Protein AF-A0A1H6XYF3-F1 (afdb_monomer)

Structure (mmCIF, N/CA/C/O backbone):
data_AF-A0A1H6XYF3-F1
#
_entry.id   AF-A0A1H6XYF3-F1
#
loop_
_atom_site.group_PDB
_atom_site.id
_atom_site.type_symbol
_atom_site.label_atom_id
_atom_site.label_alt_id
_atom_site.label_comp_id
_atom_site.label_asym_id
_atom_site.label_entity_id
_atom_site.label_seq_id
_atom_site.pdbx_PDB_ins_code
_atom_site.Cartn_x
_atom_site.Cartn_y
_atom_site.Cartn_z
_atom_site.occupancy
_atom_site.B_iso_or_equiv
_atom_site.auth_seq_id
_atom_site.auth_comp_id
_atom_site.auth_asym_id
_atom_site.auth_atom_id
_atom_site.pdbx_PDB_model_num
ATOM 1 N N . MET A 1 1 ? 39.796 4.622 -38.481 1.00 33.41 1 MET A N 1
ATOM 2 C CA . MET A 1 1 ? 38.850 4.152 -37.446 1.00 33.41 1 MET A CA 1
ATOM 3 C C . MET A 1 1 ? 38.259 2.819 -37.891 1.00 33.41 1 MET A C 1
ATOM 5 O O . MET A 1 1 ? 37.249 2.831 -38.569 1.00 33.41 1 MET A O 1
ATOM 9 N N . LEU A 1 2 ? 38.913 1.693 -37.595 1.00 30.64 2 LEU A N 1
ATOM 10 C CA . LEU A 1 2 ? 38.391 0.335 -37.824 1.00 30.64 2 LEU A CA 1
ATOM 11 C C . LEU A 1 2 ? 39.092 -0.598 -36.821 1.00 30.64 2 LEU A C 1
ATOM 13 O O . LEU A 1 2 ? 40.173 -1.092 -37.106 1.00 30.64 2 LEU A O 1
ATOM 17 N N . PHE A 1 3 ? 38.535 -0.751 -35.620 1.00 30.48 3 PHE A N 1
ATOM 18 C CA . PHE A 1 3 ? 39.021 -1.699 -34.598 1.00 30.48 3 PHE A CA 1
ATOM 19 C C . PHE A 1 3 ? 37.856 -2.300 -33.776 1.00 30.48 3 PHE A C 1
ATOM 21 O O . PHE A 1 3 ? 38.041 -2.688 -32.629 1.00 30.48 3 PHE A O 1
ATOM 28 N N . GLY A 1 4 ? 36.641 -2.352 -34.343 1.00 34.97 4 GLY A N 1
ATOM 29 C CA . GLY A 1 4 ? 35.418 -2.733 -33.617 1.00 34.97 4 GLY A CA 1
ATOM 30 C C . GLY A 1 4 ? 34.905 -4.165 -33.821 1.00 34.97 4 GLY A C 1
ATOM 31 O O . GLY A 1 4 ? 34.164 -4.648 -32.972 1.00 34.97 4 GLY A O 1
ATOM 32 N N . ASP A 1 5 ? 35.297 -4.873 -34.888 1.00 36.06 5 ASP A N 1
ATOM 33 C CA . ASP A 1 5 ? 34.423 -5.947 -35.403 1.00 36.06 5 ASP A CA 1
ATOM 34 C C . ASP A 1 5 ? 34.888 -7.407 -35.184 1.00 36.06 5 ASP A C 1
ATOM 36 O O . ASP A 1 5 ? 34.101 -8.315 -35.436 1.00 36.06 5 ASP A O 1
ATOM 40 N N . CYS A 1 6 ? 36.099 -7.707 -34.683 1.00 35.41 6 CYS A N 1
ATOM 41 C CA . CYS A 1 6 ? 36.553 -9.118 -34.564 1.00 35.41 6 CYS A CA 1
ATOM 42 C C . CYS A 1 6 ? 36.269 -9.788 -33.173 1.00 35.41 6 CYS A C 1
ATOM 44 O O . CYS A 1 6 ? 36.711 -10.915 -32.973 1.00 35.41 6 CYS A O 1
ATOM 46 N N . ILE A 1 7 ? 35.529 -9.196 -32.208 1.00 41.97 7 ILE A N 1
ATOM 47 C CA . ILE A 1 7 ? 35.302 -9.817 -30.860 1.00 41.97 7 ILE A CA 1
ATOM 48 C C . ILE A 1 7 ? 33.981 -10.620 -30.733 1.00 41.97 7 ILE A C 1
ATOM 50 O O . ILE A 1 7 ? 33.786 -11.364 -29.773 1.00 41.97 7 ILE A O 1
ATOM 54 N N . LEU A 1 8 ? 33.071 -10.570 -31.710 1.00 39.41 8 LEU A N 1
ATOM 55 C CA . LEU A 1 8 ? 31.708 -11.099 -31.521 1.00 39.41 8 LEU A CA 1
ATOM 56 C C . LEU A 1 8 ? 31.541 -12.626 -31.717 1.00 39.41 8 LEU A C 1
ATOM 58 O O . LEU A 1 8 ? 30.459 -13.154 -31.476 1.00 39.41 8 LEU A O 1
ATOM 62 N N . TYR A 1 9 ? 32.565 -13.379 -32.140 1.00 36.91 9 TYR A N 1
ATOM 63 C CA . TYR A 1 9 ? 32.330 -14.749 -32.637 1.00 36.91 9 TYR A CA 1
ATOM 64 C C . TYR A 1 9 ? 32.509 -15.890 -31.616 1.00 36.91 9 TYR A C 1
ATOM 66 O O . TYR A 1 9 ? 31.988 -16.985 -31.827 1.00 36.91 9 TYR A O 1
ATOM 74 N N . VAL A 1 10 ? 33.194 -15.674 -30.487 1.00 37.41 10 VAL A N 1
ATOM 75 C CA . VAL A 1 10 ? 33.506 -16.776 -29.546 1.00 37.41 10 VAL A CA 1
ATOM 76 C C . VAL A 1 10 ? 32.368 -17.045 -28.544 1.00 37.41 10 VAL A C 1
ATOM 78 O O . VAL A 1 10 ? 32.206 -18.173 -28.083 1.00 37.41 10 VAL A O 1
ATOM 81 N N . ALA A 1 11 ? 31.499 -16.067 -28.271 1.00 36.31 11 ALA A N 1
ATOM 82 C CA . ALA A 1 11 ? 30.415 -16.220 -27.291 1.00 36.31 11 ALA A CA 1
ATOM 83 C C . ALA A 1 11 ? 29.192 -17.016 -27.804 1.00 36.31 11 ALA A C 1
ATOM 85 O O . ALA A 1 11 ? 28.391 -17.503 -27.009 1.00 36.31 11 ALA A O 1
ATOM 86 N N . ILE A 1 12 ? 29.042 -17.190 -29.121 1.00 40.22 12 ILE A N 1
ATOM 87 C CA . ILE A 1 12 ? 27.788 -17.672 -29.735 1.00 40.22 12 ILE A CA 1
ATOM 88 C C . ILE A 1 12 ? 27.671 -19.207 -29.720 1.00 40.22 12 ILE A C 1
ATOM 90 O O . ILE A 1 12 ? 26.571 -19.758 -29.763 1.00 40.22 12 ILE A O 1
ATOM 94 N N . ARG A 1 13 ? 28.785 -19.942 -29.588 1.00 33.50 13 ARG A N 1
ATOM 95 C CA . ARG A 1 13 ? 28.753 -21.416 -29.654 1.00 33.50 13 ARG A CA 1
ATOM 96 C C . ARG A 1 13 ? 28.235 -22.099 -28.381 1.00 33.50 13 ARG A C 1
ATOM 98 O O . ARG A 1 13 ? 27.896 -23.275 -28.448 1.00 33.50 13 ARG A O 1
ATOM 105 N N . ARG A 1 14 ? 28.140 -21.391 -27.245 1.00 36.59 14 ARG A N 1
ATOM 106 C CA . ARG A 1 14 ? 27.601 -21.944 -25.983 1.00 36.59 14 ARG A CA 1
ATOM 107 C C . ARG A 1 14 ? 26.094 -21.737 -25.786 1.00 36.59 14 ARG A C 1
ATOM 109 O O . ARG A 1 14 ? 25.527 -22.423 -24.947 1.00 36.59 14 ARG A O 1
ATOM 116 N N . SER A 1 15 ? 25.441 -20.847 -26.538 1.00 39.09 15 SER A N 1
ATOM 117 C CA . SER A 1 15 ? 24.050 -20.427 -26.276 1.00 39.09 15 SER A CA 1
ATOM 118 C C . SER A 1 15 ? 23.005 -20.940 -27.277 1.00 39.09 15 SER A C 1
ATOM 120 O O . SER A 1 15 ? 21.826 -20.640 -27.128 1.00 39.09 15 SER A O 1
ATOM 122 N N . GLY A 1 16 ? 23.390 -21.718 -28.296 1.00 36.06 16 GLY A N 1
ATOM 123 C CA . GLY A 1 16 ? 22.428 -22.322 -29.234 1.00 36.06 16 GLY A CA 1
ATOM 124 C C . GLY A 1 16 ? 21.676 -21.328 -30.135 1.00 36.06 16 GLY A C 1
ATOM 125 O O . GLY A 1 16 ? 20.705 -21.704 -30.791 1.00 36.06 16 GLY A O 1
ATOM 126 N N . VAL A 1 17 ? 22.119 -20.070 -30.209 1.00 37.47 17 VAL A N 1
ATOM 127 C CA . VAL A 1 17 ? 21.468 -19.026 -31.010 1.00 37.47 17 VAL A CA 1
ATOM 128 C C . VAL A 1 17 ? 21.818 -19.200 -32.494 1.00 37.47 17 VAL A C 1
ATOM 130 O O . VAL A 1 17 ? 22.967 -19.031 -32.903 1.00 37.47 17 VAL A O 1
ATOM 133 N N . LYS A 1 18 ? 20.821 -19.518 -33.332 1.00 33.09 18 LYS A N 1
ATOM 134 C CA . LYS A 1 18 ? 20.950 -19.465 -34.799 1.00 33.09 18 LYS A CA 1
ATOM 135 C C . LYS A 1 18 ? 20.843 -18.016 -35.272 1.00 33.09 18 LYS A C 1
ATOM 137 O O . LYS A 1 18 ? 19.751 -17.454 -35.297 1.00 33.09 18 LYS A O 1
ATOM 142 N N . LEU A 1 19 ? 21.957 -17.434 -35.707 1.00 38.34 19 LEU A N 1
ATOM 143 C CA . LEU A 1 19 ? 21.941 -16.162 -36.428 1.00 38.34 19 LEU A CA 1
ATOM 144 C C . LEU A 1 19 ? 21.493 -16.369 -37.879 1.00 38.34 19 LEU A C 1
ATOM 146 O O . LEU A 1 19 ? 22.024 -17.212 -38.601 1.00 38.34 19 LEU A O 1
ATOM 150 N N . ARG A 1 20 ? 20.524 -15.560 -38.312 1.00 32.22 20 ARG A N 1
ATOM 151 C CA . ARG A 1 20 ? 20.154 -15.385 -39.718 1.00 32.22 20 ARG A CA 1
ATOM 152 C C . ARG A 1 20 ? 21.004 -14.233 -40.257 1.00 32.22 20 ARG A C 1
ATOM 154 O O . ARG A 1 20 ? 20.729 -13.079 -39.954 1.00 32.22 20 ARG A O 1
ATOM 161 N N . THR A 1 21 ? 22.067 -14.531 -40.997 1.00 39.06 21 THR A N 1
ATOM 162 C CA . THR A 1 21 ? 22.923 -13.501 -41.602 1.00 39.06 21 THR A CA 1
ATOM 163 C C . THR A 1 21 ? 22.371 -13.084 -42.966 1.00 39.06 21 THR A C 1
ATOM 165 O O . THR A 1 21 ? 22.102 -13.927 -43.818 1.00 39.06 21 THR A O 1
ATOM 168 N N . THR A 1 22 ? 22.216 -11.780 -43.202 1.00 33.22 22 THR A N 1
ATOM 169 C CA . THR A 1 22 ? 21.799 -11.190 -44.492 1.00 33.22 22 THR A CA 1
ATOM 170 C C . THR A 1 22 ? 22.996 -10.862 -45.395 1.00 33.22 22 THR A C 1
ATOM 172 O O . THR A 1 22 ? 23.022 -9.822 -46.047 1.00 33.22 22 THR A O 1
ATOM 175 N N . GLY A 1 23 ? 24.013 -11.727 -45.435 1.00 45.38 23 GLY A N 1
ATOM 176 C CA . GLY A 1 23 ? 25.220 -11.496 -46.232 1.00 45.38 23 GLY A CA 1
ATOM 177 C C . GLY A 1 23 ? 26.106 -12.733 -46.374 1.00 45.38 23 GLY A C 1
ATOM 178 O O . GLY A 1 23 ? 26.062 -13.640 -45.541 1.00 45.38 23 GLY A O 1
ATOM 179 N N . ASN A 1 24 ? 26.890 -12.768 -47.455 1.00 36.94 24 ASN A N 1
ATOM 180 C CA . ASN A 1 24 ? 27.779 -13.875 -47.806 1.00 36.94 24 ASN A CA 1
ATOM 181 C C . ASN A 1 24 ? 28.918 -14.010 -46.780 1.00 36.94 24 ASN A C 1
ATOM 183 O O . ASN A 1 24 ? 29.779 -13.141 -46.669 1.00 36.94 24 ASN A O 1
ATOM 187 N N . VAL A 1 25 ? 28.947 -15.137 -46.064 1.00 43.50 25 VAL A N 1
ATOM 188 C CA . VAL A 1 25 ? 29.919 -15.458 -44.996 1.00 43.50 25 VAL A CA 1
ATOM 189 C C . VAL A 1 25 ? 31.374 -15.430 -45.493 1.00 43.50 25 VAL A C 1
ATOM 191 O O . VAL A 1 25 ? 32.295 -15.202 -44.714 1.00 43.50 25 VAL A O 1
ATOM 194 N N . HIS A 1 26 ? 31.588 -15.590 -46.800 1.00 39.16 26 HIS A N 1
ATOM 195 C CA . HIS A 1 26 ? 32.912 -15.558 -47.419 1.00 39.16 26 HIS A CA 1
ATOM 196 C C . HIS A 1 26 ? 33.606 -14.184 -47.373 1.00 39.16 26 HIS A C 1
ATOM 198 O O . HIS A 1 26 ? 34.836 -14.147 -47.375 1.00 39.16 26 HIS A O 1
ATOM 204 N N . ASP A 1 27 ? 32.865 -13.074 -47.271 1.00 39.31 27 ASP A N 1
ATOM 205 C CA . ASP A 1 27 ? 33.456 -11.724 -47.254 1.00 39.31 27 ASP A CA 1
ATOM 206 C C . ASP A 1 27 ? 33.974 -11.297 -45.870 1.00 39.31 27 ASP A C 1
ATOM 208 O O . ASP A 1 27 ? 34.833 -10.420 -45.775 1.00 39.31 27 ASP A O 1
ATOM 212 N N . LEU A 1 28 ? 33.522 -11.946 -44.789 1.00 39.72 28 LEU A N 1
ATOM 213 C CA . LEU A 1 28 ? 34.039 -11.681 -43.439 1.00 39.72 28 LEU A CA 1
ATOM 214 C C . LEU A 1 28 ? 35.449 -12.253 -43.224 1.00 39.72 28 LEU A C 1
ATOM 216 O O . LEU A 1 28 ? 36.227 -11.706 -42.445 1.00 39.72 28 LEU A O 1
ATOM 220 N N . PHE A 1 29 ? 35.802 -13.334 -43.924 1.00 39.94 29 PHE A N 1
ATOM 221 C CA . PHE A 1 29 ? 37.072 -14.036 -43.714 1.00 39.94 29 PHE A CA 1
ATOM 222 C C . PHE A 1 29 ? 38.279 -13.365 -44.383 1.00 39.94 29 PHE A C 1
ATOM 224 O O . PHE A 1 29 ? 39.408 -13.610 -43.968 1.00 39.94 29 PHE A O 1
ATOM 231 N N . SER A 1 30 ? 38.078 -12.489 -45.372 1.00 37.91 30 SER A N 1
ATOM 232 C CA . SER A 1 30 ? 39.187 -11.844 -46.094 1.00 37.91 30 SER A CA 1
ATOM 233 C C . SER A 1 30 ? 39.798 -10.636 -45.363 1.00 37.91 30 SER A C 1
ATOM 235 O O . SER A 1 30 ? 40.813 -10.107 -45.814 1.00 37.91 30 SER A O 1
ATOM 237 N N . ARG A 1 31 ? 39.210 -10.196 -44.234 1.00 37.72 31 ARG A N 1
ATOM 238 C CA . ARG A 1 31 ? 39.597 -8.953 -43.533 1.00 37.72 31 ARG A CA 1
ATOM 239 C C . ARG A 1 31 ? 40.147 -9.097 -42.104 1.00 37.72 31 ARG A C 1
ATOM 241 O O . ARG A 1 31 ? 40.707 -8.119 -41.619 1.00 37.72 31 ARG A O 1
ATOM 248 N N . CYS A 1 32 ? 40.071 -10.253 -41.432 1.00 35.44 32 CYS A N 1
ATOM 249 C CA . CYS A 1 32 ? 40.771 -10.454 -40.144 1.00 35.44 32 CYS A CA 1
ATOM 250 C C . CYS A 1 32 ? 42.122 -11.175 -40.415 1.00 35.44 32 CYS A C 1
ATOM 252 O O . CYS A 1 32 ? 42.173 -12.397 -40.509 1.00 35.44 32 CYS A O 1
ATOM 254 N N . SER A 1 33 ? 43.242 -10.443 -40.499 1.00 36.75 33 SER A N 1
ATOM 255 C CA . SER A 1 33 ? 44.612 -11.002 -40.616 1.00 36.75 33 SER A CA 1
ATOM 256 C C . SER A 1 33 ? 45.199 -11.519 -39.287 1.00 36.75 33 SER A C 1
ATOM 258 O O . SER A 1 33 ? 46.398 -11.763 -39.185 1.00 36.75 33 SER A O 1
ATOM 260 N N . LEU A 1 34 ? 44.364 -11.681 -38.254 1.00 38.06 34 LEU A N 1
ATOM 261 C CA . LEU A 1 34 ? 44.785 -11.948 -36.873 1.00 38.06 34 LEU A CA 1
ATOM 262 C C . LEU A 1 34 ? 43.841 -12.912 -36.129 1.00 38.06 34 LEU A C 1
ATOM 264 O O . LEU A 1 34 ? 43.603 -12.772 -34.934 1.00 38.06 34 LEU A O 1
ATOM 268 N N . CYS A 1 35 ? 43.294 -13.914 -36.822 1.00 36.28 35 CYS A N 1
ATOM 269 C CA . CYS A 1 35 ? 42.666 -15.062 -36.160 1.00 36.28 35 CYS A CA 1
ATOM 270 C C . CYS A 1 35 ? 43.708 -16.169 -35.952 1.00 36.28 35 CYS A C 1
ATOM 272 O O . CYS A 1 35 ? 43.922 -17.008 -36.824 1.00 36.28 35 CYS A O 1
ATOM 274 N N . GLY A 1 36 ? 44.370 -16.159 -34.795 1.00 35.16 36 GLY A N 1
ATOM 275 C CA . GLY A 1 36 ? 45.124 -17.316 -34.317 1.00 35.16 36 GLY A CA 1
ATOM 276 C C . GLY A 1 36 ? 44.159 -18.416 -33.873 1.00 35.16 36 GLY A C 1
ATOM 277 O O . GLY A 1 36 ? 43.276 -18.173 -33.052 1.00 35.16 36 GLY A O 1
ATOM 278 N N . ILE A 1 37 ? 44.314 -19.621 -34.420 1.00 33.31 37 ILE A N 1
ATOM 279 C CA . ILE A 1 37 ? 43.634 -20.823 -33.928 1.00 33.31 37 ILE A CA 1
ATOM 280 C C . ILE A 1 37 ? 44.303 -21.194 -32.602 1.00 33.31 37 ILE A C 1
ATOM 282 O O . ILE A 1 37 ? 45.448 -21.635 -32.596 1.00 33.31 37 ILE A O 1
ATOM 286 N N . ILE A 1 38 ? 43.609 -20.998 -31.482 1.00 36.62 38 ILE A N 1
ATOM 287 C CA . ILE A 1 38 ? 44.037 -21.546 -30.192 1.00 36.62 38 ILE A CA 1
ATOM 288 C C . ILE A 1 38 ? 43.476 -22.968 -30.130 1.00 36.62 38 ILE A C 1
ATOM 290 O O . ILE A 1 38 ? 42.270 -23.142 -29.945 1.00 36.62 38 ILE A O 1
ATOM 294 N N . SER A 1 39 ? 44.323 -23.978 -30.355 1.00 31.91 39 SER A N 1
ATOM 295 C CA . SER A 1 39 ? 43.974 -25.360 -30.023 1.00 31.91 39 SER A CA 1
ATOM 296 C C . SER A 1 39 ? 44.134 -25.574 -28.522 1.00 31.91 39 SER A C 1
ATOM 298 O O . SER A 1 39 ? 45.071 -25.062 -27.908 1.00 31.91 39 SER A O 1
ATOM 300 N N . GLU A 1 40 ? 43.201 -26.322 -27.944 1.00 38.22 40 GLU A N 1
ATOM 301 C CA . GLU A 1 40 ? 43.270 -26.816 -26.572 1.00 38.22 40 GLU A CA 1
ATOM 302 C C . GLU A 1 40 ? 44.536 -27.660 -26.418 1.00 38.22 40 GLU A C 1
ATOM 304 O O . GLU A 1 40 ? 44.628 -28.714 -27.030 1.00 38.22 40 GLU A O 1
ATOM 309 N N . ASP A 1 41 ? 45.539 -27.117 -25.725 1.00 35.34 41 ASP A N 1
ATOM 310 C CA . ASP A 1 41 ? 46.533 -27.827 -24.908 1.00 35.34 41 ASP A CA 1
ATOM 311 C C . ASP A 1 41 ? 47.704 -26.878 -24.617 1.00 35.34 41 ASP A C 1
AT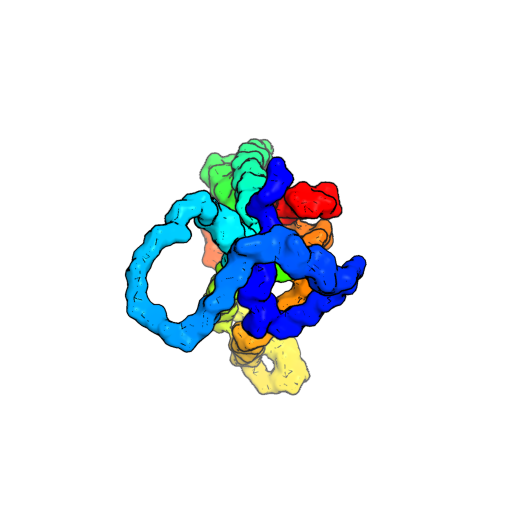OM 313 O O . ASP A 1 41 ? 48.648 -26.766 -25.395 1.00 35.34 41 ASP A O 1
ATOM 317 N N . SER A 1 42 ? 47.640 -26.140 -23.505 1.00 29.52 42 SER A N 1
ATOM 318 C CA . SER A 1 42 ? 48.802 -25.826 -22.651 1.00 29.52 42 SER A CA 1
ATOM 319 C C . SER A 1 42 ? 48.475 -24.758 -21.605 1.00 29.52 42 SER A C 1
ATOM 321 O O . SER A 1 42 ? 47.909 -23.698 -21.864 1.00 29.52 42 SER A O 1
ATOM 323 N N . VAL A 1 43 ? 48.871 -25.076 -20.379 1.00 37.44 43 VAL A N 1
ATOM 324 C CA . VAL A 1 43 ? 48.912 -24.192 -19.218 1.00 37.44 43 VAL A CA 1
ATOM 325 C C . VAL A 1 43 ? 50.191 -23.351 -19.314 1.00 37.44 43 VAL A C 1
ATOM 327 O O . VAL A 1 43 ? 51.260 -23.933 -19.449 1.00 37.44 43 VAL A O 1
ATOM 330 N N . TYR A 1 44 ? 50.082 -22.016 -19.248 1.00 29.34 44 TYR A N 1
ATOM 331 C CA . TYR A 1 44 ? 50.850 -21.095 -18.379 1.00 29.34 44 TYR A CA 1
ATOM 332 C C . TYR A 1 44 ? 50.985 -19.663 -18.938 1.00 29.34 44 TYR A C 1
ATOM 334 O O . TYR A 1 44 ? 51.484 -19.426 -20.028 1.00 29.34 44 TYR A O 1
ATOM 342 N N . HIS A 1 45 ? 50.596 -18.719 -18.074 1.00 30.00 45 HIS A N 1
ATOM 343 C CA . HIS A 1 45 ? 51.104 -17.356 -17.883 1.00 30.00 45 HIS A CA 1
ATOM 344 C C . HIS A 1 45 ? 51.298 -16.391 -19.075 1.00 30.00 45 HIS A C 1
ATOM 346 O O . HIS A 1 45 ? 52.305 -16.391 -19.772 1.00 30.00 45 HIS A O 1
ATOM 352 N N . SER A 1 46 ? 50.451 -15.355 -19.035 1.00 29.75 46 SER A N 1
ATOM 353 C CA . SER A 1 46 ? 50.820 -13.933 -18.891 1.00 29.75 46 SER A CA 1
ATOM 354 C C . SER A 1 46 ? 50.365 -12.990 -20.017 1.00 29.75 46 SER A C 1
ATOM 356 O O . SER A 1 46 ? 50.819 -13.027 -21.150 1.00 29.75 46 SER A O 1
ATOM 358 N N . LEU A 1 47 ? 49.484 -12.076 -19.596 1.00 32.56 47 LEU A N 1
ATOM 359 C CA . LEU A 1 47 ? 49.566 -10.641 -19.859 1.00 32.56 47 LEU A CA 1
ATOM 360 C C . LEU A 1 47 ? 49.389 -10.146 -21.308 1.00 32.56 47 LEU A C 1
ATOM 362 O O . LEU A 1 47 ? 50.343 -9.691 -21.916 1.00 32.56 47 LEU A O 1
ATOM 366 N N . VAL A 1 48 ? 48.133 -10.035 -21.760 1.00 31.86 48 VAL A N 1
ATOM 367 C CA . VAL A 1 48 ? 47.621 -8.799 -22.398 1.00 31.86 48 VAL A CA 1
ATOM 368 C C . VAL A 1 48 ? 46.129 -8.648 -22.053 1.00 31.86 48 VAL A C 1
ATOM 370 O O . VAL A 1 48 ? 45.249 -8.882 -22.872 1.00 31.86 48 VAL A O 1
ATOM 373 N N . MET A 1 49 ? 45.814 -8.269 -20.812 1.00 32.47 49 MET A N 1
ATOM 374 C CA . MET A 1 49 ? 44.533 -7.617 -20.498 1.00 32.47 49 MET A CA 1
ATOM 375 C C . MET A 1 49 ? 44.818 -6.140 -20.234 1.00 32.47 49 MET A C 1
ATOM 377 O O . MET A 1 49 ? 44.744 -5.659 -19.107 1.00 32.47 49 MET A O 1
ATOM 381 N N . SER A 1 50 ? 45.204 -5.414 -21.285 1.00 32.59 50 SER A N 1
ATOM 382 C CA . SER A 1 50 ? 45.167 -3.956 -21.245 1.00 32.59 50 SER A CA 1
ATOM 383 C C . SER A 1 50 ? 43.737 -3.508 -21.536 1.00 32.59 50 SER A C 1
ATOM 385 O O . SER A 1 50 ? 43.273 -3.578 -22.672 1.00 32.59 50 SER A O 1
ATOM 387 N N . THR A 1 51 ? 43.051 -3.050 -20.489 1.00 37.66 51 THR A N 1
ATOM 388 C CA . THR A 1 51 ? 42.130 -1.903 -20.565 1.00 37.66 51 THR A CA 1
ATOM 389 C C . THR A 1 51 ? 41.125 -1.912 -21.721 1.00 37.66 51 THR A C 1
ATOM 391 O O . THR A 1 51 ? 41.014 -0.938 -22.461 1.00 37.66 51 THR A O 1
ATOM 394 N N . VAL A 1 52 ? 40.327 -2.972 -21.842 1.00 38.31 52 VAL A N 1
ATOM 395 C CA . VAL A 1 52 ? 38.988 -2.841 -22.429 1.00 38.31 52 VAL A CA 1
ATOM 396 C C . VAL A 1 52 ? 38.026 -2.774 -21.257 1.00 38.31 52 VAL A C 1
ATOM 398 O O . VAL A 1 52 ? 37.724 -3.787 -20.637 1.00 38.31 52 VAL A O 1
ATOM 401 N N . SER A 1 53 ? 37.682 -1.533 -20.905 1.00 37.84 53 SER A N 1
ATOM 402 C CA . SER A 1 53 ? 36.536 -1.111 -20.098 1.00 37.84 53 SER A CA 1
ATOM 403 C C . SER A 1 53 ? 35.752 -2.266 -19.465 1.00 37.84 53 SER A C 1
ATOM 405 O O . SER A 1 53 ? 34.837 -2.829 -20.071 1.00 37.84 53 SER A O 1
ATOM 407 N N . THR A 1 54 ? 36.076 -2.591 -18.213 1.00 39.97 54 THR A N 1
ATOM 408 C CA . THR A 1 54 ? 35.214 -3.422 -17.364 1.00 39.97 54 THR A CA 1
ATOM 409 C C . THR A 1 54 ? 33.779 -2.884 -17.356 1.00 39.97 54 THR A C 1
ATOM 411 O O . THR A 1 54 ? 32.840 -3.665 -17.272 1.00 39.97 54 THR A O 1
ATOM 414 N N . SER A 1 55 ? 33.580 -1.581 -17.569 1.00 41.00 55 SER A N 1
ATOM 415 C CA . SER A 1 55 ? 32.267 -0.946 -17.682 1.00 41.00 55 SER A CA 1
ATOM 416 C C . SER A 1 55 ? 31.394 -1.506 -18.816 1.00 41.00 55 SER A C 1
ATOM 418 O O . SER A 1 55 ? 30.181 -1.535 -18.657 1.00 41.00 55 SER A O 1
ATOM 420 N N . TYR A 1 56 ? 31.976 -1.983 -19.925 1.00 36.97 56 TYR A N 1
ATOM 421 C CA . TYR A 1 56 ? 31.204 -2.489 -21.074 1.00 36.97 56 TYR A CA 1
ATOM 422 C C . TYR A 1 56 ? 30.814 -3.968 -20.938 1.00 36.97 56 TYR A C 1
ATOM 424 O O . TYR A 1 56 ? 29.800 -4.404 -21.469 1.00 36.97 56 TYR A O 1
ATOM 432 N N . VAL A 1 57 ? 31.611 -4.761 -20.216 1.00 39.44 57 VAL A N 1
ATOM 433 C CA . VAL A 1 57 ? 31.284 -6.174 -19.952 1.00 39.44 57 VAL A CA 1
ATOM 434 C C . VAL A 1 57 ? 30.262 -6.280 -18.820 1.00 39.44 57 VAL A C 1
ATOM 436 O O . VAL A 1 57 ? 29.356 -7.107 -18.889 1.00 39.44 57 VAL A O 1
ATOM 439 N N . TRP A 1 58 ? 30.338 -5.393 -17.821 1.00 36.28 58 TRP A N 1
ATOM 440 C CA . TRP A 1 58 ? 29.312 -5.308 -16.783 1.00 36.28 58 TRP A CA 1
ATOM 441 C C . TRP A 1 58 ? 27.976 -4.782 -17.316 1.00 36.28 58 TRP A C 1
ATOM 443 O O . TRP A 1 58 ? 26.955 -5.264 -16.847 1.00 36.28 58 TRP A O 1
ATOM 453 N N . SER A 1 59 ? 27.935 -3.895 -18.321 1.00 40.72 59 SER A N 1
ATOM 454 C CA . SER A 1 59 ? 26.665 -3.414 -18.904 1.00 40.72 59 SER A CA 1
ATOM 455 C C . SER A 1 59 ? 25.928 -4.449 -19.762 1.00 40.72 59 SER A C 1
ATOM 457 O O . SER A 1 59 ? 24.764 -4.255 -20.074 1.00 40.72 59 SER A O 1
ATOM 459 N N . VAL A 1 60 ? 26.594 -5.535 -20.170 1.00 45.59 60 VAL A N 1
ATOM 460 C CA . VAL A 1 60 ? 25.982 -6.628 -20.955 1.00 45.59 60 VAL A CA 1
ATOM 461 C C . VAL A 1 60 ? 25.600 -7.823 -20.063 1.00 45.59 60 VAL A C 1
ATOM 463 O O . VAL A 1 60 ? 24.875 -8.713 -20.496 1.00 45.59 60 VAL A O 1
ATOM 466 N N . LEU A 1 61 ? 26.073 -7.850 -18.811 1.00 37.84 61 LEU A N 1
ATOM 467 C CA . LEU A 1 61 ? 25.847 -8.941 -17.851 1.00 37.84 61 LEU A CA 1
ATOM 468 C C . LEU A 1 61 ? 25.168 -8.499 -16.549 1.00 37.84 61 LEU A C 1
ATOM 470 O O . LEU A 1 61 ? 24.878 -9.348 -15.706 1.00 37.84 61 LEU A O 1
ATOM 474 N N . SER A 1 62 ? 24.916 -7.202 -16.358 1.00 40.03 62 SER A N 1
ATOM 475 C CA . SER A 1 62 ? 23.964 -6.775 -15.336 1.00 40.03 62 SER A CA 1
ATOM 476 C C . SER A 1 62 ? 22.573 -7.145 -15.852 1.00 40.03 62 SER A C 1
ATOM 478 O O . SER A 1 62 ? 22.272 -6.834 -17.005 1.00 40.03 62 SER A O 1
ATOM 480 N N . PRO A 1 63 ? 21.739 -7.839 -15.052 1.00 41.34 63 PRO A N 1
ATOM 481 C CA . PRO A 1 63 ? 20.313 -7.907 -15.340 1.00 41.34 63 PRO A CA 1
ATOM 482 C C . PRO A 1 63 ? 19.877 -6.469 -15.587 1.00 41.34 63 PRO A C 1
ATOM 484 O O . PRO A 1 63 ? 20.199 -5.609 -14.765 1.00 41.34 63 PRO A O 1
ATOM 487 N N . ASP A 1 64 ? 19.264 -6.194 -16.735 1.00 42.88 64 ASP A N 1
ATOM 488 C CA . ASP A 1 64 ? 18.760 -4.864 -17.045 1.00 42.88 64 ASP A CA 1
ATOM 489 C C . ASP A 1 64 ? 17.761 -4.541 -15.928 1.00 42.88 64 ASP A C 1
ATOM 491 O O . ASP A 1 64 ? 16.678 -5.124 -15.846 1.00 42.88 64 ASP A O 1
ATOM 495 N N . MET A 1 65 ? 18.197 -3.744 -14.952 1.00 46.19 65 MET A N 1
ATOM 496 C CA . MET A 1 65 ? 17.395 -3.386 -13.791 1.00 46.19 65 MET A CA 1
ATOM 497 C C . MET A 1 65 ? 16.419 -2.341 -14.300 1.00 46.19 65 MET A C 1
ATOM 499 O O . MET A 1 65 ? 16.668 -1.150 -14.120 1.00 46.19 65 MET A O 1
ATOM 503 N N . GLY A 1 66 ? 15.399 -2.798 -15.038 1.00 56.44 66 GLY A N 1
ATOM 504 C CA . GLY A 1 66 ? 14.458 -1.964 -15.778 1.00 56.44 66 GLY A CA 1
ATOM 505 C C . GLY A 1 66 ? 14.136 -0.714 -14.980 1.00 56.44 66 GLY A C 1
ATOM 506 O O . GLY A 1 66 ? 13.688 -0.845 -13.856 1.00 56.44 66 GLY A O 1
ATOM 507 N N . ASN A 1 67 ? 14.528 0.445 -15.511 1.00 75.94 67 ASN A N 1
ATOM 508 C CA . ASN A 1 67 ? 14.419 1.822 -15.012 1.00 75.94 67 ASN A CA 1
ATOM 509 C C . ASN A 1 67 ? 14.318 2.140 -13.493 1.00 75.94 67 ASN A C 1
ATOM 511 O O . ASN A 1 67 ? 13.996 3.270 -13.117 1.00 75.94 67 ASN A O 1
ATOM 515 N N . PHE A 1 68 ? 14.667 1.214 -12.598 1.00 79.81 68 PHE A N 1
ATOM 516 C CA . PHE A 1 68 ? 14.324 1.264 -11.175 1.00 79.81 68 PHE A CA 1
ATOM 517 C C . PHE A 1 68 ? 14.976 2.450 -10.465 1.00 79.81 68 PHE A C 1
ATOM 519 O O . PHE A 1 68 ? 14.351 3.123 -9.648 1.00 79.81 68 PHE A O 1
ATOM 526 N N . ASP A 1 69 ? 16.228 2.762 -10.805 1.00 83.00 69 ASP A N 1
ATOM 527 C CA . ASP A 1 69 ? 16.926 3.917 -10.239 1.00 83.00 69 ASP A CA 1
ATOM 528 C C . ASP A 1 69 ? 16.267 5.244 -10.647 1.00 83.00 69 ASP A C 1
ATOM 530 O O . ASP A 1 69 ? 16.257 6.202 -9.863 1.00 83.00 69 ASP A O 1
ATOM 534 N N . GLN A 1 70 ? 15.671 5.309 -11.844 1.00 85.12 70 GLN A N 1
ATOM 535 C CA . GLN A 1 70 ? 14.905 6.474 -12.283 1.00 85.12 70 GLN A CA 1
ATOM 536 C C . GLN A 1 70 ? 13.573 6.561 -11.530 1.00 85.12 70 GLN A C 1
ATOM 538 O O . GLN A 1 70 ? 13.255 7.635 -11.008 1.00 85.12 70 GLN A O 1
ATOM 543 N N . HIS A 1 71 ? 12.861 5.440 -11.367 1.00 87.50 71 HIS A N 1
ATOM 544 C CA . HIS A 1 71 ? 11.616 5.354 -10.588 1.00 87.50 71 HIS A CA 1
ATOM 545 C C . HIS A 1 71 ? 11.840 5.742 -9.125 1.00 87.50 71 HIS A C 1
ATOM 547 O O . HIS A 1 71 ? 11.141 6.599 -8.584 1.00 87.50 71 HIS A O 1
ATOM 553 N N . LEU A 1 72 ? 12.901 5.229 -8.503 1.00 87.19 72 LEU A N 1
ATOM 554 C CA . LEU A 1 72 ? 13.295 5.569 -7.139 1.00 87.19 72 LEU A CA 1
ATOM 555 C C . LEU A 1 72 ? 13.696 7.039 -6.991 1.00 87.19 72 LEU A C 1
ATOM 557 O O . LEU A 1 72 ? 13.356 7.679 -5.993 1.00 87.19 72 LEU A O 1
ATOM 561 N N . SER A 1 73 ? 14.431 7.590 -7.957 1.00 90.81 73 SER A N 1
ATOM 562 C CA . SER A 1 73 ? 14.818 9.003 -7.954 1.00 90.81 73 SER A CA 1
ATOM 563 C C . SER A 1 73 ? 13.598 9.921 -8.072 1.00 90.81 73 SER A C 1
ATOM 565 O O . SER A 1 73 ? 13.466 10.878 -7.301 1.00 90.81 73 SER A O 1
ATOM 567 N N . ALA A 1 74 ? 12.675 9.612 -8.985 1.00 90.19 74 ALA A N 1
ATOM 568 C CA . ALA A 1 74 ? 11.423 10.342 -9.153 1.00 90.19 74 ALA A CA 1
ATOM 569 C C . ALA A 1 74 ? 10.528 10.219 -7.909 1.00 90.19 74 ALA A C 1
ATOM 571 O O . ALA A 1 74 ? 10.079 11.234 -7.371 1.00 90.19 74 ALA A O 1
ATOM 572 N N . GLY A 1 75 ? 10.377 9.006 -7.376 1.00 92.31 75 GLY A N 1
ATOM 573 C CA . GLY A 1 75 ? 9.648 8.716 -6.145 1.00 92.31 75 GLY A CA 1
ATOM 574 C C . GLY A 1 75 ? 10.166 9.495 -4.939 1.00 92.31 75 GLY A C 1
ATOM 575 O O . GLY A 1 75 ? 9.382 10.082 -4.196 1.00 92.31 75 GLY A O 1
ATOM 576 N N . LYS A 1 76 ? 11.491 9.601 -4.764 1.00 91.81 76 LYS A N 1
ATOM 577 C CA . LYS A 1 76 ? 12.103 10.418 -3.696 1.00 91.81 76 LYS A CA 1
ATOM 578 C C . LYS A 1 76 ? 11.779 11.904 -3.842 1.00 91.81 76 LYS A C 1
ATOM 580 O O . LYS A 1 76 ? 11.432 12.551 -2.854 1.00 91.81 76 LYS A O 1
ATOM 585 N N . LYS A 1 77 ? 11.878 12.452 -5.058 1.00 93.69 77 LYS A N 1
ATOM 586 C CA . LYS A 1 77 ? 11.523 13.857 -5.331 1.00 93.69 77 LYS A CA 1
ATOM 587 C C . LYS A 1 77 ? 10.046 14.110 -5.040 1.00 93.69 77 LYS A C 1
ATOM 589 O O . LYS A 1 77 ? 9.709 15.108 -4.406 1.00 93.69 77 LYS A O 1
ATOM 594 N N . TYR A 1 78 ? 9.182 13.185 -5.448 1.00 95.50 78 TYR A N 1
ATOM 595 C CA . TYR A 1 78 ? 7.757 13.264 -5.174 1.00 95.50 78 TYR A CA 1
ATOM 596 C C . TYR A 1 78 ? 7.449 13.160 -3.679 1.00 95.50 78 TYR A C 1
ATOM 598 O O . TYR A 1 78 ? 6.703 13.982 -3.162 1.00 95.50 78 TYR A O 1
ATOM 606 N N . ALA A 1 79 ? 8.078 12.239 -2.951 1.00 92.31 79 ALA A N 1
ATOM 607 C CA . ALA A 1 79 ? 7.913 12.119 -1.506 1.00 92.31 79 ALA A CA 1
ATOM 608 C C . ALA A 1 79 ? 8.302 13.416 -0.775 1.00 92.31 79 ALA A C 1
ATOM 610 O O . ALA A 1 79 ? 7.572 13.855 0.111 1.00 92.31 79 ALA A O 1
ATOM 611 N N . LEU A 1 80 ? 9.393 14.077 -1.184 1.00 92.81 80 LEU A N 1
ATOM 612 C CA . LEU A 1 80 ? 9.779 15.391 -0.651 1.00 92.81 80 LEU A CA 1
ATOM 613 C C . LEU A 1 80 ? 8.722 16.466 -0.933 1.00 92.81 80 LEU A C 1
ATOM 615 O O . LEU A 1 80 ? 8.394 17.256 -0.050 1.00 92.81 80 LEU A O 1
ATOM 619 N N . PHE A 1 81 ? 8.163 16.482 -2.143 1.00 94.62 81 PHE A N 1
ATOM 620 C CA . PHE A 1 81 ? 7.071 17.388 -2.494 1.00 94.62 81 PHE A CA 1
ATOM 621 C C . PHE A 1 81 ? 5.808 17.111 -1.661 1.00 94.62 81 PHE A C 1
ATOM 623 O O . PHE A 1 81 ? 5.196 18.039 -1.128 1.00 94.62 81 PHE A O 1
ATOM 630 N N . VAL A 1 82 ? 5.462 15.835 -1.479 1.00 95.00 82 VAL A N 1
ATOM 631 C CA . VAL A 1 82 ? 4.325 15.387 -0.671 1.00 95.00 82 VAL A CA 1
ATOM 632 C C . VAL A 1 82 ? 4.457 15.871 0.763 1.00 95.00 82 VAL A C 1
ATOM 634 O O . VAL A 1 82 ? 3.469 16.385 1.265 1.00 95.00 82 VAL A O 1
ATOM 637 N N . ILE A 1 83 ? 5.645 15.813 1.386 1.00 92.50 83 ILE A N 1
ATOM 638 C CA . ILE A 1 83 ? 5.864 16.337 2.751 1.00 92.50 83 ILE A CA 1
ATOM 639 C C . ILE A 1 83 ? 5.350 17.775 2.874 1.00 92.50 83 ILE A C 1
ATOM 641 O O . ILE A 1 83 ? 4.645 18.100 3.831 1.00 92.50 83 ILE A O 1
ATOM 645 N N . VAL A 1 84 ? 5.687 18.637 1.911 1.00 94.81 84 VAL A N 1
ATOM 646 C CA . VAL A 1 84 ? 5.299 20.053 1.932 1.00 94.81 84 VAL A CA 1
ATOM 647 C C . VAL A 1 84 ? 3.787 20.198 1.766 1.00 94.81 84 VAL A C 1
ATOM 649 O O . VAL A 1 84 ? 3.138 20.858 2.579 1.00 94.81 84 VAL A O 1
ATOM 652 N N . ILE A 1 85 ? 3.212 19.544 0.753 1.00 95.38 85 ILE A N 1
ATOM 653 C CA . ILE A 1 85 ? 1.780 19.648 0.441 1.00 95.38 85 ILE A CA 1
ATOM 654 C C . ILE A 1 85 ? 0.914 19.049 1.548 1.00 95.38 85 ILE A C 1
ATOM 656 O O . ILE A 1 85 ? -0.066 19.671 1.960 1.00 95.38 85 ILE A O 1
ATOM 660 N N . SER A 1 86 ? 1.268 17.876 2.070 1.00 93.44 86 SER A N 1
ATOM 661 C CA . SER A 1 86 ? 0.527 17.222 3.147 1.00 93.44 86 SER A CA 1
ATOM 662 C C . SER A 1 86 ? 0.602 18.024 4.439 1.00 93.44 86 SER A C 1
ATOM 664 O O . SER A 1 86 ? -0.415 18.167 5.111 1.00 93.44 86 SER A O 1
ATOM 666 N N . SER A 1 87 ? 1.771 18.592 4.768 1.00 90.94 87 SER A N 1
ATOM 667 C CA . SER A 1 87 ? 1.927 19.427 5.965 1.00 90.94 87 SER A CA 1
ATOM 668 C C . SER A 1 87 ? 1.084 20.694 5.862 1.00 90.94 87 SER A C 1
ATOM 670 O O . SER A 1 87 ? 0.354 21.030 6.792 1.00 90.94 87 SER A O 1
ATOM 672 N N . PHE A 1 88 ? 1.138 21.372 4.711 1.00 94.88 88 PHE A N 1
ATOM 673 C CA . PHE A 1 88 ? 0.325 22.557 4.456 1.00 94.88 88 PHE A CA 1
ATOM 674 C C . PHE A 1 88 ? -1.172 22.233 4.496 1.00 94.88 88 PHE A C 1
ATOM 676 O O . PHE A 1 88 ? -1.936 22.941 5.145 1.00 94.88 88 PHE A O 1
ATOM 683 N N . THR A 1 89 ? -1.596 21.139 3.863 1.00 94.69 89 THR A N 1
ATOM 684 C CA . THR A 1 89 ? -3.008 20.732 3.831 1.00 94.69 89 THR A CA 1
ATOM 685 C C . THR A 1 89 ? -3.505 20.363 5.227 1.00 94.69 89 THR A C 1
ATOM 687 O O . THR A 1 89 ? -4.529 20.879 5.661 1.00 94.69 89 THR A O 1
ATOM 690 N N . ALA A 1 90 ? -2.757 19.551 5.980 1.00 92.81 90 ALA A N 1
ATOM 691 C CA . ALA A 1 90 ? -3.104 19.204 7.358 1.00 92.81 90 ALA A CA 1
ATOM 692 C C . ALA A 1 90 ? -3.156 20.445 8.271 1.00 92.81 90 ALA A C 1
ATOM 694 O O . ALA A 1 90 ? -4.033 20.544 9.129 1.00 92.81 90 ALA A O 1
ATOM 695 N N . PHE A 1 91 ? -2.275 21.427 8.048 1.00 94.12 91 PHE A N 1
ATOM 696 C CA . PHE A 1 91 ? -2.329 22.718 8.735 1.00 94.12 91 PHE A CA 1
ATOM 697 C C . PHE A 1 91 ? -3.608 23.503 8.406 1.00 94.12 91 PHE A C 1
ATOM 699 O O . PHE A 1 91 ? -4.250 24.027 9.316 1.00 94.12 91 PHE A O 1
ATOM 706 N N . GLN A 1 92 ? -4.027 23.547 7.136 1.00 96.31 92 GLN A N 1
ATOM 707 C CA . GLN A 1 92 ? -5.287 24.195 6.736 1.00 96.31 92 GLN A CA 1
ATOM 708 C C . GLN A 1 92 ? -6.517 23.515 7.352 1.00 96.31 92 GLN A C 1
ATOM 710 O O . GLN A 1 92 ? -7.478 24.191 7.720 1.00 96.31 92 GLN A O 1
ATOM 715 N N . LEU A 1 93 ? -6.456 22.196 7.552 1.00 93.12 93 LEU A N 1
ATOM 716 C CA . LEU A 1 93 ? -7.468 21.424 8.280 1.00 93.12 93 LEU A CA 1
ATOM 717 C C . LEU A 1 93 ? -7.416 21.630 9.806 1.00 93.12 93 LEU A C 1
ATOM 719 O O . LEU A 1 93 ? -8.180 21.008 10.540 1.00 93.12 93 LEU A O 1
ATOM 723 N N . ARG A 1 94 ? -6.538 22.515 10.300 1.00 94.12 94 ARG A N 1
ATOM 724 C CA . ARG A 1 94 ? -6.338 22.815 11.728 1.00 94.12 94 ARG A CA 1
ATOM 725 C C . ARG A 1 94 ? -5.967 21.579 12.551 1.00 94.12 94 ARG A C 1
ATOM 727 O O . ARG A 1 94 ? -6.322 21.487 13.727 1.00 94.12 94 ARG A O 1
ATOM 734 N N . ALA A 1 95 ? -5.256 20.632 11.939 1.00 89.19 95 ALA A N 1
ATOM 735 C CA . ALA A 1 95 ? -4.758 19.466 12.649 1.00 89.19 95 ALA A CA 1
ATOM 736 C C . ALA A 1 95 ? -3.722 19.879 13.719 1.00 89.19 95 ALA A C 1
ATOM 738 O O . ALA A 1 95 ? -2.961 20.828 13.507 1.00 89.19 95 ALA A O 1
ATOM 739 N N . PRO A 1 96 ? -3.655 19.168 14.857 1.00 90.62 96 PRO A N 1
ATOM 740 C CA . PRO A 1 96 ? -2.572 19.311 15.827 1.00 90.62 96 PRO A CA 1
ATOM 741 C C . PRO A 1 96 ? -1.184 19.154 15.185 1.00 90.62 96 PRO A C 1
ATOM 743 O O . PRO A 1 96 ? -1.012 18.370 14.251 1.00 90.62 96 PRO A O 1
ATOM 746 N N . THR A 1 97 ? -0.176 19.875 15.685 1.00 88.12 97 THR A N 1
ATOM 747 C CA . THR A 1 97 ? 1.184 19.888 15.106 1.00 88.12 97 THR A CA 1
ATOM 748 C C . THR A 1 97 ? 1.807 18.495 14.997 1.00 88.12 97 THR A C 1
ATOM 750 O O . THR A 1 97 ? 2.456 18.179 14.001 1.00 88.12 97 THR A O 1
ATOM 753 N N . ASP A 1 98 ? 1.591 17.641 15.994 1.00 86.12 98 ASP A N 1
ATOM 754 C CA . ASP A 1 98 ? 2.016 16.242 15.987 1.00 86.12 98 ASP A CA 1
ATOM 755 C C . ASP A 1 98 ? 1.341 15.445 14.861 1.00 86.12 98 ASP A C 1
ATOM 757 O O . ASP A 1 98 ? 2.011 14.687 14.159 1.00 86.12 98 ASP A O 1
ATOM 761 N N . TYR A 1 99 ? 0.051 15.673 14.603 1.00 88.19 99 TYR A N 1
ATOM 762 C CA . TYR A 1 99 ? -0.673 15.010 13.511 1.00 88.19 99 TYR A CA 1
ATOM 763 C C . TYR A 1 99 ? -0.254 15.528 12.138 1.00 88.19 99 TYR A C 1
ATOM 765 O O . TYR A 1 99 ? -0.217 14.747 11.189 1.00 88.19 99 TYR A O 1
ATOM 773 N N . ILE A 1 100 ? 0.111 16.806 12.019 1.00 88.88 100 ILE A N 1
ATOM 774 C CA . ILE A 1 100 ? 0.678 17.369 10.786 1.00 88.88 100 ILE A CA 1
ATOM 775 C C . ILE A 1 100 ? 1.979 16.637 10.433 1.00 88.88 100 ILE A C 1
ATOM 777 O O . ILE A 1 100 ? 2.114 16.126 9.320 1.00 88.88 100 ILE A O 1
ATOM 781 N N . ILE A 1 101 ? 2.906 16.535 11.393 1.00 86.38 101 ILE A N 1
ATOM 782 C CA . ILE A 1 101 ? 4.199 15.859 11.202 1.00 86.38 101 ILE A CA 1
ATOM 783 C C . ILE A 1 101 ? 3.978 14.388 10.841 1.00 86.38 101 ILE A C 1
ATOM 785 O O . ILE A 1 101 ? 4.531 13.901 9.855 1.00 86.38 101 ILE A O 1
ATOM 789 N N . LEU A 1 102 ? 3.142 13.683 11.606 1.00 86.75 102 LEU A N 1
ATOM 790 C CA . LEU A 1 102 ? 2.875 12.266 11.373 1.00 86.75 102 LEU A CA 1
ATOM 791 C C . LEU A 1 102 ? 2.187 12.018 10.026 1.00 86.75 102 LEU A C 1
ATOM 793 O O . LEU A 1 102 ? 2.576 11.099 9.310 1.00 86.75 102 LEU A O 1
ATOM 797 N N . THR A 1 103 ? 1.217 12.850 9.639 1.00 89.19 103 THR A N 1
ATOM 798 C CA . THR A 1 103 ? 0.555 12.741 8.329 1.00 89.19 103 THR A CA 1
ATOM 799 C C . THR A 1 103 ? 1.560 12.936 7.204 1.00 89.19 103 THR A C 1
ATOM 801 O O . THR A 1 103 ? 1.544 12.173 6.244 1.00 89.19 103 THR A O 1
ATOM 804 N N . ALA A 1 104 ? 2.475 13.902 7.326 1.00 88.50 104 ALA A N 1
ATOM 805 C CA . ALA A 1 104 ? 3.501 14.133 6.316 1.00 88.50 104 ALA A CA 1
ATOM 806 C C . ALA A 1 104 ? 4.490 12.971 6.188 1.00 88.50 104 ALA A C 1
ATOM 808 O O . ALA A 1 104 ? 4.843 12.571 5.075 1.00 88.50 104 ALA A O 1
ATOM 809 N N . LEU A 1 105 ? 4.893 12.374 7.311 1.00 87.88 105 LEU A N 1
ATOM 810 C CA . LEU A 1 105 ? 5.736 11.179 7.312 1.00 87.88 105 LEU A CA 1
ATOM 811 C C . LEU A 1 105 ? 5.027 9.989 6.658 1.00 87.88 105 LEU A C 1
ATOM 813 O O . LEU A 1 105 ? 5.600 9.329 5.795 1.00 87.88 105 LEU A O 1
ATOM 817 N N . VAL A 1 106 ? 3.769 9.732 7.017 1.00 89.19 106 VAL A N 1
ATOM 818 C CA . VAL A 1 106 ? 3.015 8.602 6.459 1.00 89.19 106 VAL A CA 1
ATOM 819 C C . VAL A 1 106 ? 2.703 8.825 4.977 1.00 89.19 106 VAL A C 1
ATOM 821 O O . VAL A 1 106 ? 2.919 7.923 4.172 1.00 89.19 106 VAL A O 1
ATOM 824 N N . ALA A 1 107 ? 2.262 10.023 4.590 1.00 91.25 107 ALA A N 1
ATOM 825 C CA . ALA A 1 107 ? 1.974 10.359 3.197 1.00 91.25 107 ALA A CA 1
ATOM 826 C C . ALA A 1 107 ? 3.226 10.251 2.316 1.00 91.25 107 ALA A C 1
ATOM 828 O O . ALA A 1 107 ? 3.158 9.672 1.236 1.00 91.25 107 ALA A O 1
ATOM 829 N N . SER A 1 108 ? 4.377 10.746 2.781 1.00 85.44 108 SER A N 1
ATOM 830 C CA . SER A 1 108 ? 5.640 10.641 2.037 1.00 85.44 108 SER A CA 1
ATOM 831 C C . SER A 1 108 ? 6.157 9.206 1.935 1.00 85.44 108 SER A C 1
ATOM 833 O O . SER A 1 108 ? 6.658 8.815 0.880 1.00 85.44 108 SER A O 1
ATOM 835 N N . ALA A 1 109 ? 5.968 8.390 2.976 1.00 88.62 109 ALA A N 1
ATOM 836 C CA . ALA A 1 109 ? 6.258 6.962 2.918 1.00 88.62 109 ALA A CA 1
ATOM 837 C C . ALA A 1 109 ? 5.367 6.250 1.888 1.00 88.62 109 ALA A C 1
ATOM 839 O O . ALA A 1 109 ? 5.882 5.513 1.052 1.00 88.62 109 ALA A O 1
ATOM 840 N N . TYR A 1 110 ? 4.053 6.504 1.893 1.00 91.25 110 TYR A N 1
ATOM 841 C CA . TYR A 1 110 ? 3.130 5.933 0.906 1.00 91.25 110 TYR A CA 1
ATOM 842 C C . TYR A 1 110 ? 3.459 6.397 -0.512 1.00 91.25 110 TYR A C 1
ATOM 844 O O . TYR A 1 110 ? 3.525 5.563 -1.408 1.00 91.25 110 TYR A O 1
ATOM 852 N N . ALA A 1 111 ? 3.726 7.686 -0.715 1.00 91.81 111 ALA A N 1
ATOM 853 C CA . ALA A 1 111 ? 4.146 8.247 -1.997 1.00 91.81 111 ALA A CA 1
ATOM 854 C C . ALA A 1 111 ? 5.386 7.543 -2.563 1.00 91.81 111 ALA A C 1
ATOM 856 O O . ALA A 1 111 ? 5.389 7.123 -3.718 1.00 91.81 111 ALA A O 1
ATOM 857 N N . LEU A 1 112 ? 6.419 7.366 -1.734 1.00 90.25 112 LEU A N 1
ATOM 858 C CA . LEU A 1 112 ? 7.637 6.670 -2.138 1.00 90.25 112 LEU A CA 1
ATOM 859 C C . LEU A 1 112 ? 7.366 5.193 -2.432 1.00 90.25 112 LEU A C 1
ATOM 861 O O . LEU A 1 112 ? 7.754 4.701 -3.485 1.00 90.25 112 LEU A O 1
ATOM 865 N N . LEU A 1 113 ? 6.696 4.484 -1.523 1.00 87.56 113 LEU A N 1
ATOM 866 C CA . LEU A 1 113 ? 6.445 3.052 -1.677 1.00 87.56 113 LEU A CA 1
ATOM 867 C C . LEU A 1 113 ? 5.612 2.768 -2.924 1.00 87.56 113 LEU A C 1
ATOM 869 O O . LEU A 1 113 ? 5.991 1.930 -3.733 1.00 87.56 113 LEU A O 1
ATOM 873 N N . THR A 1 114 ? 4.515 3.498 -3.109 1.00 90.12 114 THR A N 1
ATOM 874 C CA . THR A 1 114 ? 3.625 3.314 -4.260 1.00 90.12 114 THR A CA 1
ATOM 875 C C . THR A 1 114 ? 4.279 3.695 -5.576 1.00 90.12 114 THR A C 1
ATOM 877 O O . THR A 1 114 ? 4.035 3.007 -6.556 1.00 90.12 114 THR A O 1
ATOM 880 N N . SER A 1 115 ? 5.200 4.663 -5.603 1.00 89.75 115 SER A N 1
ATOM 881 C CA . SER A 1 115 ? 6.000 4.940 -6.808 1.00 89.75 115 SER A CA 1
ATOM 882 C C . SER A 1 115 ? 6.915 3.795 -7.249 1.00 89.75 115 SER A C 1
ATOM 884 O O . SER A 1 115 ? 7.440 3.836 -8.352 1.00 89.75 115 SER A O 1
ATOM 886 N N . LEU A 1 116 ? 7.097 2.768 -6.418 1.00 88.25 116 LEU A N 1
ATOM 887 C CA . LEU A 1 116 ? 7.897 1.578 -6.723 1.00 88.25 116 LEU A CA 1
ATOM 888 C C . LEU A 1 116 ? 7.042 0.311 -6.842 1.00 88.25 116 LEU A C 1
ATOM 890 O O . LEU A 1 116 ? 7.559 -0.758 -7.145 1.00 88.25 116 LEU A O 1
ATOM 894 N N . VAL A 1 117 ? 5.741 0.391 -6.548 1.00 85.56 117 VAL A N 1
ATOM 895 C CA . VAL A 1 117 ? 4.845 -0.773 -6.598 1.00 85.56 117 VAL A CA 1
ATOM 896 C C . VAL A 1 117 ? 4.704 -1.331 -8.017 1.00 85.56 117 VAL A C 1
ATOM 898 O O . VAL A 1 117 ? 4.702 -2.555 -8.143 1.00 85.56 117 VAL A O 1
ATOM 901 N N . PRO A 1 118 ? 4.592 -0.519 -9.086 1.00 83.56 118 PRO A N 1
ATOM 902 C CA . PRO A 1 118 ? 4.434 -1.094 -10.414 1.00 83.56 118 PRO A CA 1
ATOM 903 C C . PRO A 1 118 ? 5.669 -1.875 -10.886 1.00 83.56 118 PRO A C 1
ATOM 905 O O . PRO A 1 118 ? 5.483 -2.877 -11.563 1.00 83.56 118 PRO A O 1
ATOM 908 N N . ASP A 1 119 ? 6.877 -1.560 -10.388 1.00 80.94 119 ASP A N 1
ATOM 909 C CA . ASP A 1 119 ? 8.110 -2.324 -10.673 1.00 80.94 119 ASP A CA 1
ATOM 910 C C . ASP A 1 119 ? 8.036 -3.797 -10.221 1.00 80.94 119 ASP A C 1
ATOM 912 O O . ASP A 1 119 ? 8.881 -4.605 -10.608 1.00 80.94 119 ASP A O 1
ATOM 916 N N . ILE A 1 120 ? 7.065 -4.182 -9.379 1.00 74.00 120 ILE A N 1
ATOM 917 C CA . ILE A 1 120 ? 6.879 -5.576 -8.934 1.00 74.00 120 ILE A CA 1
ATOM 918 C C . ILE A 1 120 ? 6.537 -6.497 -10.125 1.00 74.00 120 ILE A C 1
ATOM 920 O O . ILE A 1 120 ? 6.746 -7.710 -10.045 1.00 74.00 120 ILE A O 1
ATOM 924 N N . ASP A 1 121 ? 6.046 -5.965 -11.245 1.00 68.06 121 ASP A N 1
ATOM 925 C CA . ASP A 1 121 ? 5.763 -6.775 -12.434 1.00 68.06 121 ASP A CA 1
ATOM 926 C C . ASP A 1 121 ? 7.017 -7.180 -13.235 1.00 68.06 121 ASP A C 1
ATOM 928 O O . ASP A 1 121 ? 6.972 -8.150 -13.997 1.00 68.06 121 ASP A O 1
ATOM 932 N N . HIS A 1 122 ? 8.166 -6.541 -12.996 1.00 68.88 122 HIS A N 1
ATOM 933 C CA . HIS A 1 122 ? 9.432 -6.916 -13.617 1.00 68.88 122 HIS A CA 1
ATOM 934 C C . HIS A 1 122 ? 10.106 -8.055 -12.836 1.00 68.88 122 HIS A C 1
ATOM 936 O O . HIS A 1 122 ? 10.474 -7.892 -11.671 1.00 68.88 122 HIS A O 1
ATOM 942 N N . GLN A 1 123 ? 10.293 -9.217 -13.482 1.00 59.78 123 GLN A N 1
ATOM 943 C CA . GLN A 1 123 ? 10.614 -10.482 -12.800 1.00 59.78 123 GLN A CA 1
ATOM 944 C C . GLN A 1 123 ? 11.890 -10.464 -11.940 1.00 59.78 123 GLN A C 1
ATOM 946 O O . GLN A 1 123 ? 11.930 -11.122 -10.899 1.00 59.78 123 GLN A O 1
ATOM 951 N N . ASP A 1 124 ? 12.868 -9.641 -12.316 1.00 63.97 124 ASP A N 1
ATOM 952 C CA . ASP A 1 124 ? 14.146 -9.510 -11.608 1.00 63.97 124 ASP A CA 1
ATOM 953 C C . ASP A 1 124 ? 14.271 -8.237 -10.754 1.00 63.97 124 ASP A C 1
ATOM 955 O O . ASP A 1 124 ? 15.340 -7.969 -10.200 1.00 63.97 124 ASP A O 1
ATOM 959 N N . SER A 1 125 ? 13.212 -7.432 -10.612 1.00 64.62 125 SER A N 1
ATOM 960 C CA . SER A 1 125 ? 13.319 -6.152 -9.907 1.00 64.62 125 SER A CA 1
ATOM 961 C C . SER A 1 125 ? 13.484 -6.317 -8.391 1.00 64.62 125 SER A C 1
ATOM 963 O O . SER A 1 125 ? 12.944 -7.230 -7.752 1.00 64.62 125 SER A O 1
ATOM 965 N N . ILE A 1 126 ? 14.210 -5.379 -7.778 1.00 66.06 126 ILE A N 1
ATOM 966 C CA . ILE A 1 126 ? 14.366 -5.306 -6.319 1.00 66.06 126 ILE A CA 1
ATOM 967 C C . ILE A 1 126 ? 12.999 -5.190 -5.615 1.00 66.06 126 ILE A C 1
ATOM 969 O O . ILE A 1 126 ? 12.794 -5.920 -4.636 1.00 66.06 126 ILE A O 1
ATOM 973 N N . PRO A 1 127 ? 12.044 -4.348 -6.074 1.00 64.12 127 PRO A N 1
ATOM 974 C CA . PRO A 1 127 ? 10.698 -4.287 -5.505 1.00 64.12 127 PRO A CA 1
ATOM 975 C C . PRO A 1 127 ? 9.990 -5.629 -5.502 1.00 64.12 127 PRO A C 1
ATOM 977 O O . PRO A 1 127 ? 9.391 -5.976 -4.489 1.00 64.12 127 PRO A O 1
ATOM 980 N N . ARG A 1 128 ? 10.115 -6.425 -6.566 1.00 69.44 128 ARG A N 1
ATOM 981 C CA . ARG A 1 128 ? 9.494 -7.746 -6.646 1.00 69.44 128 ARG A CA 1
ATOM 982 C C . ARG A 1 128 ? 10.086 -8.745 -5.662 1.00 69.44 128 ARG A C 1
ATOM 984 O O . ARG A 1 128 ? 9.344 -9.384 -4.916 1.00 69.44 128 ARG A O 1
ATOM 991 N N . GLN A 1 129 ? 11.412 -8.847 -5.602 1.00 67.50 129 GLN A N 1
ATOM 992 C CA . GLN A 1 129 ? 12.092 -9.730 -4.645 1.00 67.50 129 GLN A CA 1
ATOM 993 C C . GLN A 1 129 ? 11.745 -9.349 -3.197 1.00 67.50 129 GLN A C 1
ATOM 995 O O . GLN A 1 129 ? 11.491 -10.198 -2.338 1.00 67.50 129 GLN A O 1
ATOM 1000 N N . THR A 1 130 ? 11.680 -8.044 -2.943 1.00 68.31 130 THR A N 1
ATOM 1001 C CA . THR A 1 130 ? 11.358 -7.471 -1.637 1.00 68.31 130 THR A CA 1
ATOM 1002 C C . THR A 1 130 ? 9.886 -7.690 -1.277 1.00 68.31 130 THR A C 1
ATOM 1004 O O . THR A 1 130 ? 9.585 -8.126 -0.164 1.00 68.31 130 THR A O 1
ATOM 1007 N N . ALA A 1 131 ? 8.971 -7.462 -2.220 1.00 67.19 131 ALA A N 1
ATOM 1008 C CA . ALA A 1 131 ? 7.543 -7.705 -2.067 1.00 67.19 131 ALA A CA 1
ATOM 1009 C C . ALA A 1 131 ? 7.259 -9.187 -1.831 1.00 67.19 131 ALA A C 1
ATOM 1011 O O . ALA A 1 131 ? 6.550 -9.496 -0.886 1.00 67.19 131 ALA A O 1
ATOM 1012 N N . GLY A 1 132 ? 7.866 -10.112 -2.579 1.00 65.25 132 GLY A N 1
ATOM 1013 C CA . GLY A 1 132 ? 7.713 -11.553 -2.339 1.00 65.25 132 GLY A CA 1
ATOM 1014 C C . GLY A 1 132 ? 8.155 -11.966 -0.927 1.00 65.25 132 GLY A C 1
ATOM 1015 O O . GLY A 1 132 ? 7.441 -12.682 -0.216 1.00 65.25 132 GLY A O 1
ATOM 1016 N N . LYS A 1 133 ? 9.297 -11.441 -0.460 1.00 66.44 133 LYS A N 1
ATOM 1017 C CA . LYS A 1 133 ? 9.805 -11.701 0.896 1.00 66.44 133 LYS A CA 1
ATOM 1018 C C . LYS A 1 133 ? 8.896 -11.136 1.992 1.00 66.44 133 LYS A C 1
ATOM 1020 O O . LYS A 1 133 ? 8.639 -11.816 2.980 1.00 66.44 133 LYS A O 1
ATOM 1025 N N . TYR A 1 134 ? 8.414 -9.902 1.862 1.00 72.25 134 TYR A N 1
ATOM 1026 C CA . TYR A 1 134 ? 7.574 -9.300 2.903 1.00 72.25 134 TYR A CA 1
ATOM 1027 C C . TYR A 1 134 ? 6.102 -9.696 2.800 1.00 72.25 134 TYR A C 1
ATOM 1029 O O . TYR A 1 134 ? 5.441 -9.784 3.830 1.00 72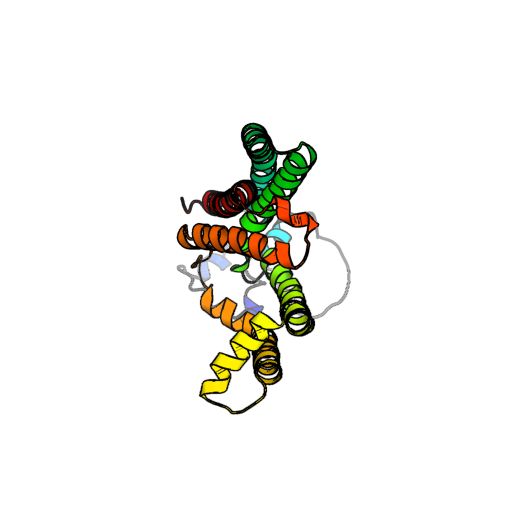.25 134 TYR A O 1
ATOM 1037 N N . ALA A 1 135 ? 5.591 -9.999 1.608 1.00 70.75 135 ALA A N 1
ATOM 1038 C CA . ALA A 1 135 ? 4.246 -10.528 1.416 1.00 70.75 135 ALA A CA 1
ATOM 1039 C C . ALA A 1 135 ? 4.115 -11.909 2.055 1.00 70.75 135 ALA A C 1
ATOM 1041 O O . ALA A 1 135 ? 3.131 -12.159 2.739 1.00 70.75 135 ALA A O 1
ATOM 1042 N N . SER A 1 136 ? 5.126 -12.774 1.927 1.00 71.81 136 SER A N 1
ATOM 1043 C CA . SER A 1 136 ? 5.121 -14.067 2.620 1.00 71.81 136 SER A CA 1
ATOM 1044 C C . SER A 1 136 ? 5.120 -13.905 4.144 1.00 71.81 136 SER A C 1
ATOM 1046 O O . SER A 1 136 ? 4.306 -14.530 4.822 1.00 71.81 136 SER A O 1
ATOM 1048 N N . ILE A 1 137 ? 5.932 -12.994 4.693 1.00 76.06 137 ILE A N 1
ATOM 1049 C CA . ILE A 1 137 ? 5.893 -12.648 6.126 1.00 76.06 137 ILE A CA 1
ATOM 1050 C C . ILE A 1 137 ? 4.520 -12.083 6.523 1.00 76.06 137 ILE A C 1
ATOM 1052 O O . ILE A 1 137 ? 3.974 -12.465 7.556 1.00 76.06 137 ILE A O 1
ATOM 1056 N N . GLY A 1 138 ? 3.945 -11.203 5.702 1.00 76.56 138 GLY A N 1
ATOM 1057 C CA . GLY A 1 138 ? 2.633 -10.601 5.922 1.00 76.56 138 GLY A CA 1
ATOM 1058 C C . GLY A 1 138 ? 1.508 -11.631 5.923 1.00 76.56 138 GLY A C 1
ATOM 1059 O O . GLY A 1 138 ? 0.669 -11.602 6.816 1.00 76.56 138 GLY A O 1
ATOM 1060 N N . ILE A 1 139 ? 1.521 -12.583 4.988 1.00 78.94 139 ILE A N 1
ATOM 1061 C CA . ILE A 1 139 ? 0.560 -13.690 4.935 1.00 78.94 139 ILE A CA 1
ATOM 1062 C C . ILE A 1 139 ? 0.701 -14.571 6.180 1.00 78.94 139 ILE A C 1
ATOM 1064 O O . ILE A 1 139 ? -0.305 -14.888 6.806 1.00 78.94 139 ILE A O 1
ATOM 1068 N N . ILE A 1 140 ? 1.926 -14.911 6.597 1.00 80.56 140 ILE A N 1
ATOM 1069 C CA . ILE A 1 140 ? 2.162 -15.684 7.828 1.00 80.56 140 ILE A CA 1
ATOM 1070 C C . ILE A 1 140 ? 1.628 -14.930 9.052 1.00 80.56 140 ILE A C 1
ATOM 1072 O O . ILE A 1 140 ? 0.903 -15.502 9.865 1.00 80.56 140 ILE A O 1
ATOM 1076 N N . ALA A 1 141 ? 1.937 -13.638 9.172 1.00 79.50 141 ALA A N 1
ATOM 1077 C CA . ALA A 1 141 ? 1.429 -12.802 10.253 1.00 79.50 141 ALA A CA 1
ATOM 1078 C C . ALA A 1 141 ? -0.105 -12.730 10.229 1.00 79.50 141 ALA A C 1
ATOM 1080 O O . ALA A 1 141 ? -0.734 -12.830 11.277 1.00 79.50 141 ALA A O 1
ATOM 1081 N N . LEU A 1 142 ? -0.716 -12.625 9.048 1.00 79.56 142 LEU A N 1
ATOM 1082 C CA . LEU A 1 142 ? -2.165 -12.599 8.881 1.00 79.56 142 LEU A CA 1
ATOM 1083 C C . LEU A 1 142 ? -2.794 -13.926 9.327 1.00 79.56 142 LEU A C 1
ATOM 1085 O O . LEU A 1 142 ? -3.715 -13.910 10.134 1.00 79.56 142 LEU A O 1
ATOM 1089 N N . ILE A 1 143 ? -2.253 -15.071 8.907 1.00 84.94 143 ILE A N 1
ATOM 1090 C CA . ILE A 1 143 ? -2.731 -16.394 9.342 1.00 84.94 143 ILE A CA 1
ATOM 1091 C C . ILE A 1 143 ? -2.724 -16.517 10.872 1.00 84.94 143 ILE A C 1
ATOM 1093 O O . ILE A 1 143 ? -3.684 -17.018 11.456 1.00 84.94 143 ILE A O 1
ATOM 1097 N N . LEU A 1 144 ? -1.655 -16.053 11.522 1.00 83.75 144 LEU A N 1
ATOM 1098 C CA . LEU A 1 144 ? -1.463 -16.222 12.964 1.00 83.75 144 LEU A CA 1
ATOM 1099 C C . LEU A 1 144 ? -2.220 -15.185 13.807 1.00 83.75 144 LEU A C 1
ATOM 1101 O O . LEU A 1 144 ? -2.688 -15.501 14.902 1.00 83.75 144 LEU A O 1
ATOM 1105 N N . LEU A 1 145 ? -2.333 -13.946 13.327 1.00 81.19 145 LEU A N 1
ATOM 1106 C CA . LEU A 1 145 ? -2.846 -12.822 14.115 1.00 81.19 145 LEU A CA 1
ATOM 1107 C C . LEU A 1 145 ? -4.317 -12.510 13.832 1.00 81.19 145 LEU A C 1
ATOM 1109 O O . LEU A 1 145 ? -5.014 -12.045 14.729 1.00 81.19 145 LEU A O 1
ATOM 1113 N N . LEU A 1 146 ? -4.838 -12.757 12.627 1.00 78.38 146 LEU A N 1
ATOM 1114 C CA . LEU A 1 146 ? -6.217 -12.362 12.305 1.00 78.38 146 LEU A CA 1
ATOM 1115 C C . LEU A 1 146 ? -7.280 -13.032 13.198 1.00 78.38 146 LEU A C 1
ATOM 1117 O O . LEU A 1 146 ? -8.190 -12.317 13.624 1.00 78.38 146 LEU A O 1
ATOM 1121 N N . PRO A 1 147 ? -7.170 -14.332 13.555 1.00 83.31 147 PRO A N 1
ATOM 1122 C CA . PRO A 1 147 ? -8.119 -14.977 14.469 1.00 83.31 147 PRO A CA 1
ATOM 1123 C C . PRO A 1 147 ? -8.178 -14.335 15.857 1.00 83.31 147 PRO A C 1
ATOM 1125 O O . PRO A 1 147 ? -9.230 -14.332 16.489 1.00 83.31 147 PRO A O 1
ATOM 1128 N N . THR A 1 148 ? -7.067 -13.767 16.330 1.00 79.88 148 THR A N 1
ATOM 1129 C CA . THR A 1 148 ? -6.996 -13.145 17.658 1.00 79.88 148 THR A CA 1
ATOM 1130 C C . THR A 1 148 ? -7.370 -11.670 17.624 1.00 79.88 148 THR A C 1
ATOM 1132 O O . THR A 1 148 ? -8.057 -11.189 18.524 1.00 79.88 148 THR A O 1
ATOM 1135 N N . VAL A 1 149 ? -6.959 -10.945 16.583 1.00 69.50 149 VAL A N 1
ATOM 1136 C CA . VAL A 1 149 ? -7.098 -9.485 16.540 1.00 69.50 149 VAL A CA 1
ATOM 1137 C C . VAL A 1 149 ? -8.384 -9.028 15.847 1.00 69.50 149 VAL A C 1
ATOM 1139 O O . VAL A 1 149 ? -8.927 -7.977 16.181 1.00 69.50 149 VAL A O 1
ATOM 1142 N N . ALA A 1 150 ? -8.929 -9.826 14.927 1.00 77.06 150 ALA A N 1
ATOM 1143 C CA . ALA A 1 150 ? -10.181 -9.526 14.234 1.00 77.06 150 ALA A CA 1
ATOM 1144 C C . ALA A 1 150 ? -11.166 -10.715 14.265 1.00 77.06 150 ALA A C 1
ATOM 1146 O O . ALA A 1 150 ? -11.668 -11.123 13.214 1.00 77.06 150 ALA A O 1
ATOM 1147 N N . PRO A 1 151 ? -11.521 -11.251 15.451 1.00 80.25 151 PRO A N 1
ATOM 1148 C CA . PRO A 1 151 ? -12.321 -12.475 15.569 1.00 80.25 151 PRO A CA 1
ATOM 1149 C C . PRO A 1 151 ? -13.683 -12.367 14.870 1.00 80.25 151 PRO A C 1
ATOM 1151 O O . PRO A 1 151 ? -14.124 -13.303 14.220 1.00 80.25 151 PRO A O 1
ATOM 1154 N N . ARG A 1 152 ? -14.319 -11.187 14.888 1.00 83.56 152 ARG A N 1
ATOM 1155 C CA . ARG A 1 152 ? -15.598 -10.960 14.188 1.00 83.56 152 ARG A CA 1
ATOM 1156 C C . ARG A 1 152 ? -15.484 -11.061 12.665 1.00 83.56 152 ARG A C 1
ATOM 1158 O O . ARG A 1 152 ? -16.437 -11.478 12.014 1.00 83.56 152 ARG A O 1
ATOM 1165 N N . PHE A 1 153 ? -14.349 -10.649 12.101 1.00 78.88 153 PHE A N 1
ATOM 1166 C CA . PHE A 1 153 ? -14.088 -10.778 10.668 1.00 78.88 153 PHE A CA 1
ATOM 1167 C C . PHE A 1 153 ? -13.881 -12.250 10.300 1.00 78.88 153 PHE A C 1
ATOM 1169 O O . PHE A 1 153 ? -14.485 -12.734 9.345 1.00 78.88 153 PHE A O 1
ATOM 1176 N N . VAL A 1 154 ? -13.107 -12.976 11.114 1.00 85.31 154 VAL A N 1
ATOM 1177 C CA . VAL A 1 154 ? -12.878 -14.419 10.953 1.00 85.31 154 VAL A CA 1
ATOM 1178 C C . VAL A 1 154 ? -14.183 -15.209 11.073 1.00 85.31 154 VAL A C 1
ATOM 1180 O O . VAL A 1 154 ? -14.494 -16.003 10.187 1.00 85.31 154 VAL A O 1
ATOM 1183 N N . ASP A 1 155 ? -15.009 -14.922 12.078 1.00 88.75 155 ASP A N 1
ATOM 1184 C CA . ASP A 1 155 ? -16.345 -15.511 12.220 1.00 88.75 155 ASP A CA 1
ATOM 1185 C C . ASP A 1 155 ? -17.237 -15.205 11.014 1.00 88.75 155 ASP A C 1
ATOM 1187 O O . ASP A 1 155 ? -18.022 -16.051 10.590 1.00 88.75 155 ASP A O 1
ATOM 1191 N N . GLY A 1 156 ? -17.135 -13.996 10.454 1.00 87.06 156 GLY A N 1
ATOM 1192 C CA . GLY A 1 156 ? -17.848 -13.603 9.241 1.00 87.06 156 GLY A CA 1
ATOM 1193 C C . GLY A 1 156 ? -17.504 -14.508 8.058 1.00 87.06 156 GLY A C 1
ATOM 1194 O O . GLY A 1 156 ? -18.410 -15.033 7.412 1.00 87.06 156 GLY A O 1
ATOM 1195 N N . ILE A 1 157 ? -16.210 -14.759 7.829 1.00 87.56 157 ILE A N 1
ATOM 1196 C CA . ILE A 1 157 ? -15.733 -15.710 6.810 1.00 87.56 157 ILE A CA 1
ATOM 1197 C C . ILE A 1 157 ? -16.282 -17.112 7.098 1.00 87.56 157 ILE A C 1
ATOM 1199 O O . ILE A 1 157 ? -16.837 -17.760 6.210 1.00 87.56 157 ILE A O 1
ATOM 1203 N N . GLY A 1 158 ? -16.187 -17.568 8.346 1.00 90.00 158 GLY A N 1
ATOM 1204 C CA . GLY A 1 158 ? -16.668 -18.888 8.739 1.00 90.00 158 GLY A CA 1
ATOM 1205 C C . GLY A 1 158 ? -18.174 -19.076 8.589 1.00 90.00 158 GLY A C 1
ATOM 1206 O O . GLY A 1 158 ? -18.610 -20.160 8.224 1.00 90.00 158 GLY A O 1
ATOM 1207 N N . ARG A 1 159 ? -18.981 -18.028 8.789 1.00 90.00 159 ARG A N 1
ATOM 1208 C CA . ARG A 1 159 ? -20.435 -18.059 8.542 1.00 90.00 159 ARG A CA 1
ATOM 1209 C C . ARG A 1 159 ? -20.770 -18.210 7.062 1.00 90.00 159 ARG A C 1
ATOM 1211 O O . ARG A 1 159 ? -21.734 -18.899 6.749 1.00 90.00 159 ARG A O 1
ATOM 1218 N N . VAL A 1 160 ? -19.986 -17.603 6.167 1.00 88.00 160 VAL A N 1
ATOM 1219 C CA . VAL A 1 160 ? -20.153 -17.778 4.712 1.00 88.00 160 VAL A CA 1
ATOM 1220 C C . VAL A 1 160 ? -19.879 -19.230 4.321 1.00 88.00 160 VAL A C 1
ATOM 1222 O O . VAL A 1 160 ? -20.673 -19.845 3.615 1.00 88.00 160 VAL A O 1
ATOM 1225 N N . VAL A 1 161 ? -18.795 -19.809 4.837 1.00 87.62 161 VAL A N 1
ATOM 1226 C CA . VAL A 1 161 ? -18.441 -21.226 4.625 1.00 87.62 161 VAL A CA 1
ATOM 1227 C C . VAL A 1 161 ? -19.465 -22.157 5.278 1.00 87.62 161 VAL A C 1
ATOM 1229 O O . VAL A 1 161 ? -19.804 -23.205 4.728 1.00 87.62 161 VAL A O 1
ATOM 1232 N N . GLY A 1 162 ? -20.008 -21.727 6.418 1.00 85.75 162 GLY A N 1
ATOM 1233 C CA . GLY A 1 162 ? -21.045 -22.392 7.201 1.00 85.75 162 GLY A CA 1
ATOM 1234 C C . GLY A 1 162 ? -22.331 -22.701 6.432 1.00 85.75 162 GLY A C 1
ATOM 1235 O O . GLY A 1 162 ? -23.104 -23.556 6.854 1.00 85.75 162 GLY A O 1
ATOM 1236 N N . ILE A 1 163 ? -22.553 -22.040 5.290 1.00 89.25 163 ILE A N 1
ATOM 1237 C CA . ILE A 1 163 ? -23.670 -22.319 4.375 1.00 89.25 163 ILE A CA 1
ATOM 1238 C C . ILE A 1 163 ? -23.502 -23.694 3.706 1.00 89.25 163 ILE A C 1
ATOM 1240 O O . ILE A 1 163 ? -24.492 -24.361 3.413 1.00 89.25 163 ILE A O 1
ATOM 1244 N N . ALA A 1 164 ? -22.260 -24.125 3.476 1.00 87.81 164 ALA A N 1
ATOM 1245 C CA . ALA A 1 164 ? -21.935 -25.382 2.806 1.00 87.81 164 ALA A CA 1
ATOM 1246 C C . ALA A 1 164 ? -21.476 -26.486 3.772 1.00 87.81 164 ALA A C 1
ATOM 1248 O O . ALA A 1 164 ? -21.662 -27.666 3.480 1.00 87.81 164 ALA A O 1
ATOM 1249 N N . ILE A 1 165 ? -20.859 -26.126 4.902 1.00 88.94 165 ILE A N 1
ATOM 1250 C CA . ILE A 1 165 ? -20.241 -27.078 5.835 1.00 88.94 165 ILE A CA 1
ATOM 1251 C C . ILE A 1 165 ? -20.624 -26.709 7.268 1.00 88.94 165 ILE A C 1
ATOM 1253 O O . ILE A 1 165 ? -20.419 -25.578 7.693 1.00 88.94 165 ILE A O 1
ATOM 1257 N N . SER A 1 166 ? -21.153 -27.657 8.043 1.00 90.12 166 SER A N 1
ATOM 1258 C CA . SER A 1 166 ? -21.498 -27.414 9.449 1.00 90.12 166 SER A CA 1
ATOM 1259 C C . SER A 1 166 ? -20.252 -27.348 10.337 1.00 90.12 166 SER A C 1
ATOM 1261 O O . SER A 1 166 ? -19.377 -28.207 10.255 1.00 90.12 166 SER A O 1
ATOM 1263 N N . GLY A 1 167 ? -20.192 -26.359 11.228 1.00 89.31 167 GLY A N 1
ATOM 1264 C CA . GLY A 1 167 ? -19.096 -26.196 12.180 1.00 89.31 167 GLY A CA 1
ATOM 1265 C C . GLY A 1 167 ? -19.177 -24.874 12.935 1.00 89.31 167 GLY A C 1
ATOM 1266 O O . GLY A 1 167 ? -20.004 -24.017 12.619 1.00 89.31 167 GLY A O 1
ATOM 1267 N N . ASP A 1 168 ? -18.316 -24.716 13.940 1.00 94.50 168 ASP A N 1
ATOM 1268 C CA . ASP A 1 168 ? -18.162 -23.439 14.636 1.00 94.50 168 ASP A CA 1
ATOM 1269 C C . ASP A 1 168 ? -17.609 -22.381 13.657 1.00 94.50 168 ASP A C 1
ATOM 1271 O O . ASP A 1 168 ? -16.573 -22.629 13.026 1.00 94.50 168 ASP A O 1
ATOM 1275 N N . PRO A 1 169 ? -18.260 -21.210 13.507 1.00 90.50 169 PRO A N 1
ATOM 1276 C CA . PRO A 1 169 ? -17.800 -20.168 12.595 1.00 90.50 169 PRO A CA 1
ATOM 1277 C C . PRO A 1 169 ? -16.354 -19.719 12.818 1.00 90.50 169 PRO A C 1
ATOM 1279 O O . PRO A 1 169 ? -15.643 -19.473 11.847 1.00 90.50 169 PRO A O 1
ATOM 1282 N N . SER A 1 170 ? -15.884 -19.652 14.060 1.00 89.06 170 SER A N 1
ATOM 1283 C CA . SER A 1 170 ? -14.510 -19.231 14.354 1.00 89.06 170 SER A CA 1
ATOM 1284 C C . SER A 1 170 ? -13.490 -20.248 13.837 1.00 89.06 170 SER A C 1
ATOM 1286 O O . SER A 1 170 ? -12.464 -19.882 13.253 1.00 89.06 170 SER A O 1
ATOM 1288 N N . VAL A 1 171 ? -13.810 -21.539 13.969 1.00 92.69 171 VAL A N 1
ATOM 1289 C CA . VAL A 1 171 ? -12.981 -22.657 13.504 1.00 92.69 171 VAL A CA 1
ATOM 1290 C C . VAL A 1 171 ? -12.985 -22.722 11.980 1.00 92.69 171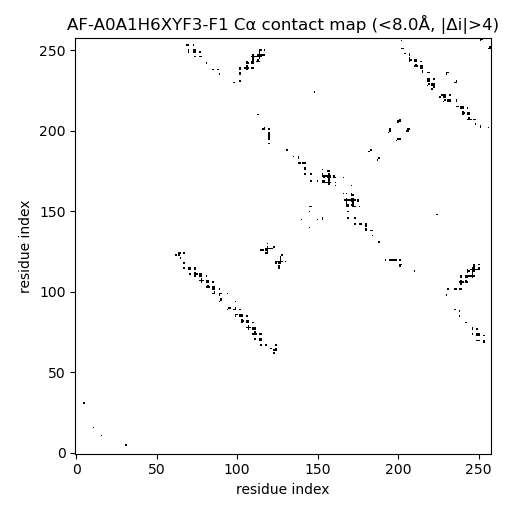 VAL A C 1
ATOM 1292 O O . VAL A 1 171 ? -11.920 -22.811 11.368 1.00 92.69 171 VAL A O 1
ATOM 1295 N N . LEU A 1 172 ? -14.162 -22.617 11.354 1.00 92.31 172 LEU A N 1
ATOM 1296 C CA . LEU A 1 172 ? -14.296 -22.614 9.894 1.00 92.31 172 LEU A CA 1
ATOM 1297 C C . LEU A 1 172 ? -13.583 -21.412 9.263 1.00 92.31 172 LEU A C 1
ATOM 1299 O O . LEU A 1 172 ? -12.844 -21.570 8.291 1.00 92.31 172 LEU A O 1
ATOM 1303 N N . GLY A 1 173 ? -13.756 -20.220 9.835 1.00 89.12 173 GLY A N 1
ATOM 1304 C CA . GLY A 1 173 ? -13.103 -18.999 9.369 1.00 89.12 173 GLY A CA 1
ATOM 1305 C C . GLY A 1 173 ? -11.583 -19.072 9.481 1.00 89.12 173 GLY A C 1
ATOM 1306 O O . GLY A 1 173 ? -10.877 -18.755 8.524 1.00 89.12 173 GLY A O 1
ATOM 1307 N N . SER A 1 174 ? -11.075 -19.560 10.616 1.00 89.38 174 SER A N 1
ATOM 1308 C CA . SER A 1 174 ? -9.634 -19.761 10.824 1.00 89.38 174 SER A CA 1
ATOM 1309 C C . SER A 1 174 ? -9.066 -20.798 9.853 1.00 89.38 174 SER A C 1
ATOM 1311 O O . SER A 1 174 ?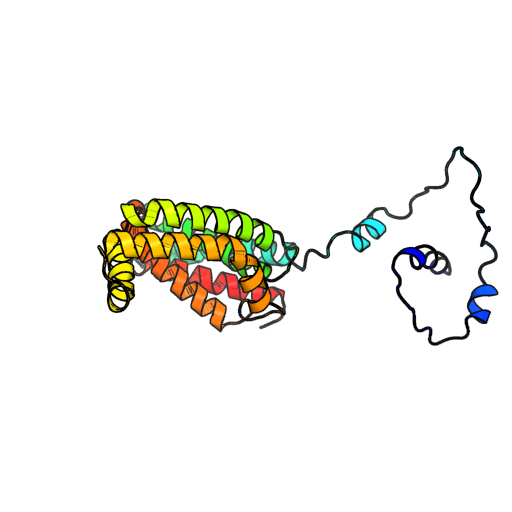 -7.988 -20.593 9.297 1.00 89.38 174 SER A O 1
ATOM 1313 N N . GLY A 1 175 ? -9.811 -21.877 9.589 1.00 90.25 175 GLY A N 1
ATOM 1314 C CA . GLY A 1 175 ? -9.451 -22.886 8.594 1.00 90.25 175 GLY A CA 1
ATOM 1315 C C . GLY A 1 175 ? -9.335 -22.307 7.182 1.00 90.25 175 GLY A C 1
ATOM 1316 O O . GLY A 1 175 ? -8.355 -22.581 6.492 1.00 90.25 175 GLY A O 1
ATOM 1317 N N . VAL A 1 176 ? -10.275 -21.450 6.768 1.00 90.25 176 VAL A N 1
ATOM 1318 C CA . VAL A 1 176 ? -10.203 -20.766 5.464 1.00 90.25 176 VAL A CA 1
ATOM 1319 C C . VAL A 1 176 ? -9.012 -19.826 5.376 1.00 90.25 176 VAL A C 1
ATOM 1321 O O . VAL A 1 176 ? -8.320 -19.832 4.361 1.00 90.25 176 VAL A O 1
ATOM 1324 N N . ILE A 1 177 ? -8.738 -19.048 6.422 1.00 88.19 177 ILE A N 1
ATOM 1325 C CA . ILE A 1 177 ? -7.578 -18.149 6.444 1.00 88.19 177 ILE A CA 1
ATOM 1326 C C . ILE A 1 177 ? -6.276 -18.951 6.358 1.00 88.19 177 ILE A C 1
ATOM 1328 O O . ILE A 1 177 ? -5.392 -18.588 5.585 1.00 88.19 177 ILE A O 1
ATOM 1332 N N . LEU A 1 178 ? -6.164 -20.054 7.104 1.00 89.50 178 LEU A N 1
ATOM 1333 C CA . LEU A 1 178 ? -4.989 -20.921 7.083 1.00 89.50 178 LEU A CA 1
ATOM 1334 C C . LEU A 1 178 ? -4.775 -21.537 5.697 1.00 89.50 178 LEU A C 1
ATOM 1336 O O . LEU A 1 178 ? -3.693 -21.404 5.131 1.00 89.50 178 LEU A O 1
ATOM 1340 N N . ILE A 1 179 ? -5.800 -22.178 5.131 1.00 89.12 179 ILE A N 1
ATOM 1341 C CA . ILE A 1 179 ? -5.700 -22.833 3.821 1.00 89.12 179 ILE A CA 1
ATOM 1342 C C . ILE A 1 179 ? -5.464 -21.793 2.723 1.00 89.12 179 ILE A C 1
ATOM 1344 O O . ILE A 1 179 ? -4.550 -21.958 1.920 1.00 89.12 179 ILE A O 1
ATOM 1348 N N . GLY A 1 180 ? -6.234 -20.703 2.704 1.00 84.06 180 GLY A N 1
ATOM 1349 C CA . GLY A 1 180 ? -6.086 -19.624 1.726 1.00 84.06 180 GLY A CA 1
ATOM 1350 C C . GLY A 1 180 ? -4.719 -18.948 1.807 1.00 84.06 180 GLY A C 1
ATOM 1351 O O . GLY A 1 180 ? -4.105 -18.677 0.779 1.00 84.06 180 GLY A O 1
ATOM 1352 N N . GLY A 1 181 ? -4.199 -18.749 3.018 1.00 82.62 181 GLY A N 1
ATOM 1353 C CA . GLY A 1 181 ? -2.859 -18.225 3.238 1.00 82.62 181 GLY A CA 1
ATOM 1354 C C . GLY A 1 181 ? -1.759 -19.186 2.779 1.00 82.62 181 GLY A C 1
ATOM 1355 O O . GLY A 1 181 ? -0.823 -18.7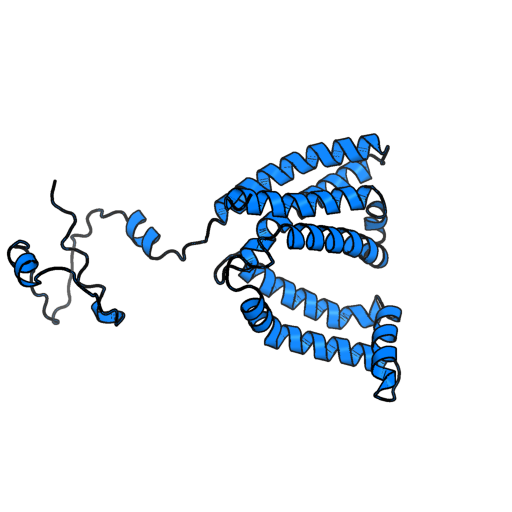56 2.113 1.00 82.62 181 GLY A O 1
ATOM 1356 N N . VAL A 1 182 ? -1.883 -20.491 3.045 1.00 83.94 182 VAL A N 1
ATOM 1357 C CA . VAL A 1 182 ? -0.947 -21.511 2.529 1.00 83.94 182 VAL A CA 1
ATOM 1358 C C . VAL A 1 182 ? -0.987 -21.571 1.001 1.00 83.94 182 VAL A C 1
ATOM 1360 O O . VAL A 1 182 ? 0.064 -21.584 0.366 1.00 83.94 182 VAL A O 1
ATOM 1363 N N . VAL A 1 183 ? -2.176 -21.539 0.394 1.00 80.38 183 VAL A N 1
ATOM 1364 C CA . VAL A 1 183 ? -2.337 -21.470 -1.067 1.00 80.38 183 VAL A CA 1
ATOM 1365 C C . VAL A 1 183 ? -1.680 -20.204 -1.623 1.00 80.38 183 VAL A C 1
ATOM 1367 O O . VAL A 1 183 ? -0.950 -20.286 -2.606 1.00 80.38 183 VAL A O 1
ATOM 1370 N N . ALA A 1 184 ? -1.860 -19.051 -0.976 1.00 79.56 184 ALA A N 1
ATOM 1371 C CA . ALA A 1 184 ? -1.211 -17.804 -1.376 1.00 79.56 184 ALA A CA 1
ATOM 1372 C C . ALA A 1 184 ? 0.320 -17.850 -1.219 1.00 79.56 184 ALA A C 1
ATOM 1374 O O . ALA A 1 184 ? 1.029 -17.288 -2.045 1.00 79.56 184 ALA A O 1
ATOM 1375 N N . LEU A 1 185 ? 0.857 -18.540 -0.210 1.00 79.94 185 LEU A N 1
ATOM 1376 C CA . LEU A 1 185 ? 2.305 -18.730 -0.061 1.00 79.94 185 LEU A CA 1
ATOM 1377 C C . LEU A 1 185 ? 2.888 -19.654 -1.135 1.00 79.94 185 LEU A C 1
ATOM 1379 O O . LEU A 1 185 ? 3.992 -19.406 -1.610 1.00 79.94 185 LEU A O 1
ATOM 1383 N N . LEU A 1 186 ? 2.161 -20.713 -1.500 1.00 75.94 186 LEU A N 1
ATOM 1384 C CA . LEU A 1 186 ? 2.628 -21.721 -2.454 1.00 75.94 186 LEU A CA 1
ATOM 1385 C C . LEU A 1 186 ? 2.478 -21.278 -3.910 1.00 75.94 186 LEU A C 1
ATOM 1387 O O . LEU A 1 186 ? 3.353 -21.558 -4.719 1.00 75.94 186 LEU A O 1
ATOM 1391 N N . PHE A 1 187 ? 1.379 -20.601 -4.235 1.00 75.12 187 PHE A N 1
ATOM 1392 C CA . PHE A 1 187 ? 0.998 -20.285 -5.615 1.00 75.12 187 PHE A CA 1
ATOM 1393 C C . PHE A 1 187 ? 0.867 -18.787 -5.877 1.00 75.12 187 PHE A C 1
ATOM 1395 O O . PHE A 1 187 ? 0.616 -18.390 -7.011 1.00 75.12 187 PHE A O 1
ATOM 1402 N N . GLY A 1 188 ? 1.006 -17.941 -4.852 1.00 67.00 188 GLY A N 1
ATOM 1403 C CA . GLY A 1 188 ? 0.820 -16.500 -4.991 1.00 67.00 188 GLY A CA 1
ATOM 1404 C C . GLY A 1 188 ? 1.787 -15.889 -5.991 1.00 67.00 188 GLY A C 1
ATOM 1405 O O . GLY A 1 188 ? 1.345 -15.085 -6.795 1.00 67.00 188 GLY A O 1
ATOM 1406 N N . GLY A 1 189 ? 3.054 -16.318 -6.001 1.00 65.69 189 GLY A N 1
ATOM 1407 C CA . GLY A 1 189 ? 4.040 -15.882 -6.997 1.00 65.69 189 GLY A CA 1
ATOM 1408 C C . GLY A 1 189 ? 3.606 -16.206 -8.428 1.00 65.69 189 GLY A C 1
ATOM 1409 O O . GLY A 1 189 ? 3.498 -15.302 -9.248 1.00 65.69 189 GLY A O 1
ATOM 1410 N N . ASP A 1 190 ? 3.242 -17.461 -8.698 1.00 65.00 190 ASP A N 1
ATOM 1411 C CA . ASP A 1 190 ? 2.828 -17.914 -10.034 1.00 65.00 190 ASP A CA 1
ATOM 1412 C C . ASP A 1 190 ? 1.509 -17.268 -10.498 1.00 65.00 190 ASP A C 1
ATOM 1414 O O . ASP A 1 190 ? 1.342 -16.934 -11.672 1.00 65.00 190 ASP A O 1
ATOM 1418 N N . LEU A 1 191 ? 0.550 -17.066 -9.586 1.00 63.38 191 LEU A N 1
ATOM 1419 C CA . LEU A 1 191 ? -0.685 -16.324 -9.865 1.00 63.38 191 LEU A CA 1
ATOM 1420 C C . LEU A 1 191 ? -0.390 -14.857 -10.181 1.00 63.38 191 LEU A C 1
ATOM 1422 O O . LEU A 1 191 ? -0.969 -14.308 -11.117 1.00 63.38 191 LEU A O 1
ATOM 1426 N N . PHE A 1 192 ? 0.505 -14.232 -9.418 1.00 65.38 192 PHE A N 1
ATOM 1427 C CA . PHE A 1 192 ? 0.918 -12.846 -9.618 1.00 65.38 192 PHE A CA 1
ATOM 1428 C C . PHE A 1 192 ? 1.621 -12.675 -10.969 1.00 65.38 192 PHE A C 1
ATOM 1430 O O . PHE A 1 192 ? 1.320 -11.741 -11.708 1.00 65.38 192 PHE A O 1
ATOM 1437 N N . ASP A 1 193 ? 2.450 -13.644 -11.349 1.00 60.91 193 ASP A N 1
ATOM 1438 C CA . ASP A 1 193 ? 3.173 -13.670 -12.622 1.00 60.91 193 ASP A CA 1
ATOM 1439 C C . ASP A 1 193 ? 2.254 -13.829 -13.815 1.00 60.91 193 ASP A C 1
ATOM 1441 O O . ASP A 1 193 ? 2.335 -13.068 -14.777 1.00 60.91 193 ASP A O 1
ATOM 1445 N N . ASN A 1 194 ? 1.307 -14.757 -13.727 1.00 60.16 194 ASN A N 1
ATOM 1446 C CA . ASN A 1 194 ? 0.315 -14.934 -14.778 1.00 60.16 194 ASN A CA 1
ATOM 1447 C C . ASN A 1 194 ? -0.652 -13.741 -14.884 1.00 60.16 194 ASN A C 1
ATOM 1449 O O . ASN A 1 194 ? -1.247 -13.541 -15.939 1.00 60.16 194 ASN A O 1
ATOM 1453 N N . SER A 1 195 ? -0.794 -12.936 -13.825 1.00 58.81 195 SER A N 1
ATOM 1454 C CA . SER A 1 195 ? -1.690 -11.769 -13.797 1.00 58.81 195 SER A CA 1
ATOM 1455 C C . SER A 1 195 ? -1.027 -10.458 -14.239 1.00 58.81 195 SER A C 1
ATOM 1457 O O . SER A 1 195 ? -1.741 -9.516 -14.582 1.00 58.81 195 SER A O 1
ATOM 1459 N N . LEU A 1 196 ? 0.310 -10.367 -14.215 1.00 60.16 196 LEU A N 1
ATOM 1460 C CA . LEU A 1 196 ? 1.058 -9.116 -14.426 1.00 60.16 196 LEU A CA 1
ATOM 1461 C C . LEU A 1 196 ? 2.055 -9.145 -15.592 1.00 60.16 196 LEU A C 1
ATOM 1463 O O . LEU A 1 196 ? 2.880 -8.246 -15.730 1.00 60.16 196 LEU A O 1
ATOM 1467 N N . THR A 1 197 ? 1.984 -10.141 -16.469 1.00 51.28 197 THR A N 1
ATOM 1468 C CA . THR A 1 197 ? 2.855 -10.185 -17.648 1.00 51.28 197 THR A CA 1
ATOM 1469 C C . THR A 1 197 ? 2.498 -9.066 -18.638 1.00 51.28 197 THR A C 1
ATOM 1471 O O . THR A 1 197 ? 1.421 -9.064 -19.224 1.00 51.28 197 THR A O 1
ATOM 1474 N N . HIS A 1 198 ? 3.451 -8.141 -18.830 1.00 54.75 198 HIS A N 1
ATOM 1475 C CA . HIS A 1 198 ? 3.460 -6.967 -19.726 1.00 54.75 198 HIS A CA 1
ATOM 1476 C C . HIS A 1 198 ? 2.770 -5.703 -19.206 1.00 54.75 198 HIS A C 1
ATOM 1478 O O . HIS A 1 198 ? 1.588 -5.533 -19.479 1.00 54.75 198 HIS A O 1
ATOM 1484 N N . ARG A 1 199 ? 3.523 -4.782 -18.564 1.00 62.72 199 ARG A N 1
ATOM 1485 C CA . ARG A 1 199 ? 3.109 -3.383 -18.269 1.00 62.72 199 ARG A CA 1
ATOM 1486 C C . ARG A 1 199 ? 1.608 -3.287 -17.952 1.00 62.72 199 ARG A C 1
ATOM 1488 O O . ARG A 1 199 ? 0.865 -2.563 -18.613 1.00 62.72 199 ARG A O 1
ATOM 1495 N N . GLY A 1 200 ? 1.163 -4.178 -17.064 1.00 68.56 200 GLY A N 1
ATOM 1496 C CA . GLY A 1 200 ? -0.207 -4.683 -17.059 1.00 68.56 200 GLY A CA 1
ATOM 1497 C C . GLY A 1 200 ? -1.144 -3.773 -16.286 1.00 68.56 200 GLY A C 1
ATOM 1498 O O . GLY A 1 200 ? -1.103 -2.550 -16.392 1.00 68.56 200 GLY A O 1
ATOM 1499 N N . PHE A 1 201 ? -1.985 -4.365 -15.441 1.00 77.38 201 PHE A N 1
ATOM 1500 C CA . PHE A 1 201 ? -2.868 -3.588 -14.574 1.00 77.38 201 PHE A CA 1
ATOM 1501 C C . PHE A 1 201 ? -2.093 -2.577 -13.712 1.00 77.38 201 PHE A C 1
ATOM 1503 O O . PHE A 1 201 ? -2.536 -1.439 -13.587 1.00 77.38 201 PHE A O 1
ATOM 1510 N N . THR A 1 202 ? -0.914 -2.950 -13.204 1.00 80.94 202 THR A N 1
ATOM 1511 C CA . THR A 1 202 ? -0.013 -2.114 -12.385 1.00 80.94 202 THR A CA 1
ATOM 1512 C C . THR A 1 202 ? 0.402 -0.802 -13.046 1.00 80.94 202 THR A C 1
ATOM 1514 O O . THR A 1 202 ? 0.617 0.184 -12.345 1.00 80.94 202 THR A O 1
ATOM 1517 N N . HIS A 1 203 ? 0.441 -0.761 -14.379 1.00 84.44 203 HIS A N 1
ATOM 1518 C CA . HIS A 1 203 ? 0.828 0.412 -15.158 1.00 84.44 203 HIS A CA 1
ATOM 1519 C C . HIS A 1 203 ? -0.389 1.189 -15.701 1.00 84.44 203 HIS A C 1
ATOM 1521 O O . HIS A 1 203 ? -0.349 1.770 -16.785 1.00 84.44 203 HIS A O 1
ATOM 1527 N N . SER A 1 204 ? -1.506 1.191 -14.964 1.00 83.38 204 SER A N 1
ATOM 1528 C CA . SER A 1 204 ? -2.751 1.844 -15.384 1.00 83.38 204 SER A CA 1
ATOM 1529 C C . SER A 1 204 ? -3.275 2.865 -14.363 1.00 83.38 204 SER A C 1
ATOM 1531 O O . SER A 1 204 ? -3.124 2.677 -13.150 1.00 83.38 204 SER A O 1
ATOM 1533 N N . PRO A 1 205 ? -4.006 3.907 -14.808 1.00 85.88 205 PRO A N 1
ATOM 1534 C CA . PRO A 1 205 ? -4.714 4.813 -13.900 1.00 85.88 205 PRO A CA 1
ATOM 1535 C C . PRO A 1 205 ? -5.730 4.095 -12.996 1.00 85.88 205 PRO A C 1
ATOM 1537 O O . PRO A 1 205 ? -5.971 4.518 -11.865 1.00 85.88 205 PRO A O 1
ATOM 1540 N N . ALA A 1 206 ? -6.313 2.988 -13.470 1.00 84.19 206 ALA A N 1
ATOM 1541 C CA . ALA A 1 206 ? -7.241 2.177 -12.685 1.00 84.19 206 ALA A CA 1
ATOM 1542 C C . ALA A 1 206 ? -6.549 1.533 -11.473 1.00 84.19 206 ALA A C 1
ATOM 1544 O O . ALA A 1 206 ? -7.127 1.487 -10.386 1.00 84.19 206 ALA A O 1
ATOM 1545 N N . PHE A 1 207 ? -5.297 1.101 -11.628 1.00 85.81 207 PHE A N 1
ATOM 1546 C CA . PHE A 1 207 ? -4.497 0.612 -10.512 1.00 85.81 207 PHE A CA 1
ATOM 1547 C C . PHE A 1 207 ? -4.108 1.724 -9.544 1.00 85.81 207 PHE A C 1
ATOM 1549 O O . PHE A 1 207 ? -4.222 1.521 -8.339 1.00 85.81 207 PHE A O 1
ATOM 1556 N N . ALA A 1 208 ? -3.756 2.916 -10.038 1.00 88.81 208 ALA A N 1
ATOM 1557 C CA . ALA A 1 208 ? -3.521 4.075 -9.174 1.00 88.81 208 ALA A CA 1
ATOM 1558 C C . ALA A 1 208 ? -4.739 4.355 -8.278 1.00 88.81 208 ALA A C 1
ATOM 1560 O O . ALA A 1 208 ? -4.612 4.487 -7.059 1.00 88.81 208 ALA A O 1
ATOM 1561 N N . PHE A 1 209 ? -5.937 4.357 -8.868 1.00 88.00 209 PHE A N 1
ATOM 1562 C CA . PHE A 1 209 ? -7.189 4.524 -8.134 1.00 88.00 209 PHE A CA 1
ATOM 1563 C C . PHE A 1 209 ? -7.436 3.393 -7.124 1.00 88.00 209 PHE A C 1
ATOM 1565 O O . PHE A 1 209 ? -7.780 3.659 -5.970 1.00 88.00 209 PHE A O 1
ATOM 1572 N N . PHE A 1 210 ? -7.210 2.139 -7.524 1.00 84.31 210 PHE A N 1
ATOM 1573 C CA . PHE A 1 210 ? -7.325 0.983 -6.636 1.00 84.31 210 PHE A CA 1
ATOM 1574 C C . PHE A 1 210 ? -6.369 1.078 -5.437 1.00 84.31 210 PHE A C 1
ATOM 1576 O O . PHE A 1 210 ? -6.795 0.880 -4.301 1.00 84.31 210 PHE A O 1
ATOM 1583 N N . VAL A 1 211 ? -5.106 1.454 -5.659 1.00 87.56 211 VAL A N 1
ATOM 1584 C CA . VAL A 1 211 ? -4.111 1.676 -4.598 1.00 87.56 211 VAL A CA 1
ATOM 1585 C C . VAL A 1 211 ? -4.557 2.790 -3.651 1.00 87.56 211 VAL A C 1
ATOM 1587 O O . VAL A 1 211 ? -4.423 2.638 -2.436 1.00 87.56 211 VAL A O 1
ATOM 1590 N N . GLY A 1 212 ? -5.143 3.873 -4.167 1.00 86.38 212 GLY A N 1
ATOM 1591 C CA . GLY A 1 212 ? -5.735 4.935 -3.349 1.00 86.38 212 GLY A CA 1
ATOM 1592 C C . GLY A 1 212 ? -6.856 4.432 -2.439 1.00 86.38 212 GLY A C 1
ATOM 1593 O O . GLY A 1 212 ? -6.833 4.683 -1.233 1.00 86.38 212 GLY A O 1
ATOM 1594 N N . ILE A 1 213 ? -7.798 3.664 -2.996 1.00 83.62 213 ILE A N 1
ATOM 1595 C CA . ILE A 1 213 ? -8.886 3.023 -2.242 1.00 83.62 213 ILE A CA 1
ATOM 1596 C C . ILE A 1 213 ? -8.311 2.120 -1.150 1.00 83.62 213 ILE A C 1
ATOM 1598 O O . ILE A 1 213 ? -8.639 2.287 0.025 1.00 83.62 213 ILE A O 1
ATOM 1602 N N . VAL A 1 214 ? -7.432 1.186 -1.520 1.00 83.62 214 VAL A N 1
ATOM 1603 C CA . VAL A 1 214 ? -6.833 0.234 -0.577 1.00 83.62 214 VAL A CA 1
ATOM 1604 C C . VAL A 1 214 ? -6.073 0.968 0.523 1.00 83.62 214 VAL A C 1
ATOM 1606 O O . VAL A 1 214 ? -6.220 0.601 1.682 1.00 83.62 214 VAL A O 1
ATOM 1609 N N . SER A 1 215 ? -5.327 2.025 0.194 1.00 85.88 215 SER A N 1
ATOM 1610 C CA . SER A 1 215 ? -4.599 2.847 1.170 1.00 85.88 215 SER A CA 1
ATOM 1611 C C . SER A 1 215 ? -5.543 3.548 2.148 1.00 85.88 215 SER A C 1
ATOM 1613 O O . SER A 1 215 ? -5.304 3.542 3.351 1.00 85.88 215 SER A O 1
ATOM 1615 N N . TYR A 1 216 ? -6.650 4.115 1.666 1.00 85.12 216 TYR A N 1
ATOM 1616 C CA . TYR A 1 216 ? -7.629 4.763 2.538 1.00 85.12 216 TYR A CA 1
ATOM 1617 C C . TYR A 1 216 ? -8.292 3.765 3.499 1.00 85.12 216 TYR A C 1
ATOM 1619 O O . TYR A 1 216 ? -8.358 3.992 4.711 1.00 85.12 216 TYR A O 1
ATOM 1627 N N . PHE A 1 217 ? -8.754 2.626 2.975 1.00 79.50 217 PHE A N 1
ATOM 1628 C CA . PHE A 1 217 ? -9.429 1.613 3.785 1.00 79.50 217 PHE A CA 1
ATOM 1629 C C . PHE A 1 217 ? -8.470 0.866 4.715 1.00 79.50 217 PHE A C 1
ATOM 1631 O O . PHE A 1 217 ? -8.856 0.553 5.842 1.00 79.50 217 PHE A O 1
ATOM 1638 N N . SER A 1 218 ? -7.225 0.617 4.305 1.00 77.94 218 SER A N 1
ATOM 1639 C CA . SER A 1 218 ? -6.227 -0.040 5.154 1.00 77.94 218 SER A CA 1
ATOM 1640 C C . SER A 1 218 ? -5.872 0.819 6.366 1.00 77.94 218 SER A C 1
ATOM 1642 O O . SER A 1 218 ? -5.789 0.283 7.468 1.00 77.94 218 SER A O 1
ATOM 1644 N N . LEU A 1 219 ? -5.780 2.145 6.219 1.00 78.19 219 LEU A N 1
ATOM 1645 C CA . LEU A 1 219 ? -5.621 3.074 7.345 1.00 78.19 219 LEU A CA 1
ATOM 1646 C C . LEU A 1 219 ? -6.834 3.051 8.287 1.0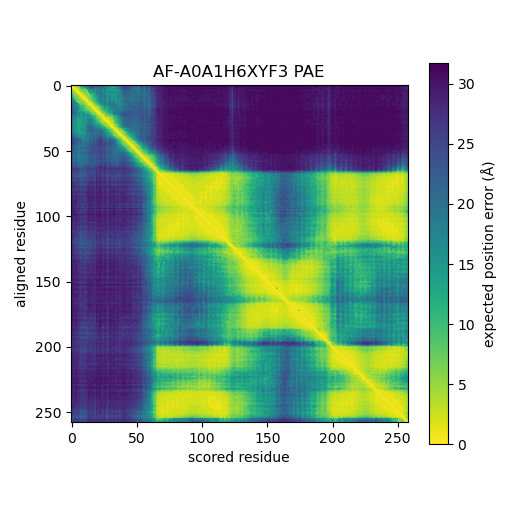0 78.19 219 LEU A C 1
ATOM 1648 O O . LEU A 1 219 ? -6.676 3.048 9.511 1.00 78.19 219 LEU A O 1
ATOM 1652 N N . GLY A 1 220 ? -8.044 2.965 7.727 1.00 69.38 220 GLY A N 1
ATOM 1653 C CA . GLY A 1 220 ? -9.279 2.803 8.497 1.00 69.38 220 GLY A CA 1
ATOM 1654 C C . GLY A 1 220 ? -9.323 1.497 9.296 1.00 69.38 220 GLY A C 1
ATOM 1655 O O . GLY A 1 220 ? -9.736 1.500 10.456 1.00 69.38 220 GLY A O 1
ATOM 1656 N N . LEU A 1 221 ? -8.844 0.397 8.709 1.00 67.38 221 LEU A N 1
ATOM 1657 C CA . LEU A 1 221 ? -8.706 -0.891 9.390 1.00 67.38 221 LEU A CA 1
ATOM 1658 C C . LEU A 1 221 ? -7.612 -0.835 10.461 1.00 67.38 221 LEU A C 1
ATOM 1660 O O . LEU A 1 221 ? -7.853 -1.274 11.583 1.00 67.38 221 LEU A O 1
ATOM 1664 N N . LEU A 1 222 ? -6.456 -0.230 10.158 1.00 68.19 222 LEU A N 1
ATOM 1665 C CA . LEU A 1 222 ? -5.301 -0.102 11.056 1.00 68.19 222 LEU A CA 1
ATOM 1666 C C . LEU A 1 222 ? -5.628 0.618 12.365 1.00 68.19 222 LEU A C 1
ATOM 1668 O O . LEU A 1 222 ? -5.035 0.278 13.384 1.00 68.19 222 LEU A O 1
ATOM 1672 N N . LYS A 1 223 ? -6.614 1.522 12.395 1.00 68.81 223 LYS A N 1
ATOM 1673 C CA . LYS A 1 223 ? -7.128 2.118 13.644 1.00 68.81 223 LYS A CA 1
ATOM 1674 C C . LYS A 1 223 ? -7.566 1.068 14.673 1.00 68.81 223 LYS A C 1
ATOM 1676 O O . LYS A 1 223 ? -7.419 1.301 15.871 1.00 68.81 223 LYS A O 1
ATOM 1681 N N . GLY A 1 224 ? -8.112 -0.062 14.222 1.00 65.31 224 GLY A N 1
ATOM 1682 C CA . GLY A 1 224 ? -8.508 -1.167 15.097 1.00 65.31 224 GLY A CA 1
ATOM 1683 C C . GLY A 1 224 ? -7.321 -1.912 15.718 1.00 65.31 224 GLY A C 1
ATOM 1684 O O . GLY A 1 224 ? -7.478 -2.517 16.773 1.00 65.31 224 GLY A O 1
ATOM 1685 N N . PHE A 1 225 ? -6.141 -1.831 15.093 1.00 65.12 225 PHE A N 1
ATOM 1686 C CA . PHE A 1 225 ? -4.919 -2.539 15.492 1.00 65.12 225 PHE A CA 1
ATOM 1687 C C . PHE A 1 225 ? -3.936 -1.632 16.243 1.00 65.12 225 PHE A C 1
ATOM 1689 O O . PHE A 1 225 ? -3.294 -2.058 17.198 1.00 65.12 225 PHE A O 1
ATOM 1696 N N . VAL A 1 226 ? -3.822 -0.375 15.813 1.00 73.56 226 VAL A N 1
ATOM 1697 C CA . VAL A 1 226 ? -2.904 0.631 16.348 1.00 73.56 226 VAL A CA 1
ATOM 1698 C C . VAL A 1 226 ? -3.714 1.904 16.605 1.00 73.56 226 VAL A C 1
ATOM 1700 O O . VAL A 1 226 ? -3.835 2.752 15.717 1.00 73.56 226 VAL A O 1
ATOM 1703 N N . PRO A 1 227 ? -4.296 2.069 17.807 1.00 75.31 227 PRO A N 1
ATOM 1704 C CA . PRO A 1 227 ? -5.108 3.240 18.146 1.00 75.31 227 PRO A CA 1
ATOM 1705 C C . PRO A 1 227 ? -4.376 4.572 17.935 1.00 75.31 227 PRO A C 1
ATOM 1707 O O . PRO A 1 227 ? -5.003 5.591 17.644 1.00 75.31 227 PRO A O 1
ATOM 1710 N N . GLN A 1 228 ? -3.043 4.561 18.016 1.00 74.75 228 GLN A N 1
ATOM 1711 C CA . GLN A 1 228 ? -2.170 5.703 17.747 1.00 74.75 228 GLN A CA 1
ATOM 1712 C C . GLN A 1 228 ? -2.241 6.182 16.288 1.00 74.75 228 GLN A C 1
ATOM 1714 O O . GLN A 1 228 ? -1.889 7.322 16.022 1.00 74.75 228 GLN A O 1
ATOM 1719 N N . LEU A 1 229 ? -2.726 5.356 15.353 1.00 75.75 229 LEU A N 1
ATOM 1720 C CA . LEU A 1 229 ? -2.966 5.728 13.953 1.00 75.75 229 LEU A CA 1
ATOM 1721 C C . LEU A 1 229 ? -4.392 6.239 13.705 1.00 75.75 229 LEU A C 1
ATOM 1723 O O . LEU A 1 229 ? -4.742 6.564 12.574 1.00 75.75 229 LEU A O 1
ATOM 1727 N N . SER A 1 230 ? -5.226 6.351 14.744 1.00 79.12 230 SER A N 1
ATOM 1728 C CA . SER A 1 230 ? -6.612 6.821 14.607 1.00 79.12 230 SER A CA 1
ATOM 1729 C C . SER A 1 230 ? -6.735 8.239 14.040 1.00 79.12 230 SER A C 1
ATOM 1731 O O . SER A 1 230 ? -7.764 8.546 13.440 1.00 79.12 230 SER A O 1
ATOM 1733 N N . PHE A 1 231 ? -5.697 9.076 14.154 1.00 79.56 231 PHE A N 1
ATOM 1734 C CA . PHE A 1 231 ? -5.664 10.408 13.540 1.00 79.56 231 PHE A CA 1
ATOM 1735 C C . PHE A 1 231 ? -5.722 10.366 12.006 1.00 79.56 231 PHE A C 1
ATOM 1737 O O . PHE A 1 231 ? -6.175 11.322 11.388 1.00 79.56 231 PHE A O 1
ATOM 1744 N N . LEU A 1 232 ? -5.322 9.248 11.387 1.00 80.62 232 LEU A N 1
ATOM 1745 C CA . LEU A 1 232 ? -5.434 9.031 9.943 1.00 80.62 232 LEU A CA 1
ATOM 1746 C C . LEU A 1 232 ? -6.851 8.631 9.517 1.00 80.62 232 LEU A C 1
ATOM 1748 O O . LEU A 1 232 ? -7.098 8.432 8.332 1.00 80.62 232 LEU A O 1
ATOM 1752 N N . SER A 1 233 ? -7.801 8.512 10.449 1.00 76.50 233 SER A N 1
ATOM 1753 C CA . SER A 1 233 ? -9.209 8.371 10.079 1.00 76.50 233 SER A CA 1
ATOM 1754 C C . SER A 1 233 ? -9.781 9.722 9.634 1.00 76.50 233 SER A C 1
ATOM 1756 O O . SER A 1 233 ? -9.566 10.742 10.281 1.00 76.50 233 SER A O 1
ATOM 1758 N N . GLY A 1 234 ? -10.507 9.739 8.514 1.00 83.50 234 GLY A N 1
ATOM 1759 C CA . GLY A 1 234 ? -11.098 10.963 7.963 1.00 83.50 234 GLY A CA 1
ATOM 1760 C C . GLY A 1 234 ? -10.177 11.696 6.985 1.00 83.50 234 GLY A C 1
ATOM 1761 O O . GLY A 1 234 ? -9.552 11.070 6.131 1.00 83.50 234 GLY A O 1
ATOM 1762 N N . GLU A 1 235 ? -10.130 13.026 7.075 1.00 89.56 235 GLU A N 1
ATOM 1763 C CA . GLU A 1 235 ? -9.505 13.900 6.068 1.00 89.56 235 GLU A CA 1
ATOM 1764 C C . GLU A 1 235 ? -7.985 13.702 5.955 1.00 89.56 235 GLU A C 1
ATOM 1766 O O . GLU A 1 235 ? -7.445 13.702 4.851 1.00 89.56 235 GLU A O 1
ATOM 1771 N N . LEU A 1 236 ? -7.288 13.435 7.067 1.00 89.56 236 LEU A N 1
ATOM 1772 C CA . LEU A 1 236 ? -5.844 13.159 7.046 1.00 89.56 236 LEU A CA 1
ATOM 1773 C C . LEU A 1 236 ? -5.516 11.833 6.341 1.00 89.56 236 LEU A C 1
ATOM 1775 O O . LEU A 1 236 ? -4.497 11.728 5.660 1.00 89.56 236 LEU A O 1
ATOM 1779 N N . GLY A 1 237 ? -6.408 10.842 6.422 1.00 88.31 237 GLY A N 1
ATOM 1780 C CA . GLY A 1 237 ? -6.297 9.602 5.650 1.00 88.31 237 GLY A CA 1
ATOM 1781 C C . GLY A 1 237 ? -6.482 9.818 4.151 1.00 88.31 237 GLY A C 1
ATOM 1782 O O . GLY A 1 237 ? -5.820 9.157 3.352 1.00 88.31 237 GLY A O 1
ATOM 1783 N N . VAL A 1 238 ? -7.328 10.777 3.753 1.00 91.69 238 VAL A N 1
ATOM 1784 C CA . VAL A 1 238 ? -7.492 11.157 2.339 1.00 91.69 238 VAL A CA 1
ATOM 1785 C C . VAL A 1 238 ? -6.190 11.734 1.785 1.00 91.69 238 VAL A C 1
ATOM 1787 O O . VAL A 1 238 ? -5.809 11.391 0.669 1.00 91.69 238 VAL A O 1
ATOM 1790 N N . ILE A 1 239 ? -5.461 12.538 2.568 1.00 93.44 239 ILE A N 1
ATOM 1791 C CA . ILE A 1 239 ? -4.148 13.069 2.164 1.00 93.44 239 ILE A CA 1
ATOM 1792 C C . ILE A 1 239 ? -3.175 11.924 1.848 1.00 93.44 239 ILE A C 1
ATOM 1794 O O . ILE A 1 239 ? -2.516 11.947 0.808 1.00 93.44 239 ILE A O 1
ATOM 1798 N N . VAL A 1 240 ? -3.112 10.898 2.705 1.00 92.81 240 VAL A N 1
ATOM 1799 C CA . VAL A 1 240 ? -2.247 9.727 2.478 1.00 92.81 240 VAL A CA 1
ATOM 1800 C C . VAL A 1 240 ? -2.695 8.934 1.248 1.00 92.81 240 VAL A C 1
ATOM 1802 O O . VAL A 1 240 ? -1.858 8.542 0.438 1.00 92.81 240 VAL A O 1
ATOM 1805 N N . ALA A 1 241 ? -4.001 8.732 1.067 1.00 92.81 241 ALA A N 1
ATOM 1806 C CA . ALA A 1 241 ? -4.538 8.028 -0.095 1.00 92.81 241 ALA A CA 1
ATOM 1807 C C . ALA A 1 241 ? -4.223 8.756 -1.413 1.00 92.81 241 ALA A C 1
ATOM 1809 O O . ALA A 1 241 ? -3.822 8.120 -2.384 1.00 92.81 241 ALA A O 1
ATOM 1810 N N . LEU A 1 242 ? -4.337 10.086 -1.450 1.00 94.62 242 LEU A N 1
ATOM 1811 C CA . LEU A 1 242 ? -3.975 10.881 -2.627 1.00 94.62 242 LEU A CA 1
ATOM 1812 C C . LEU A 1 242 ? -2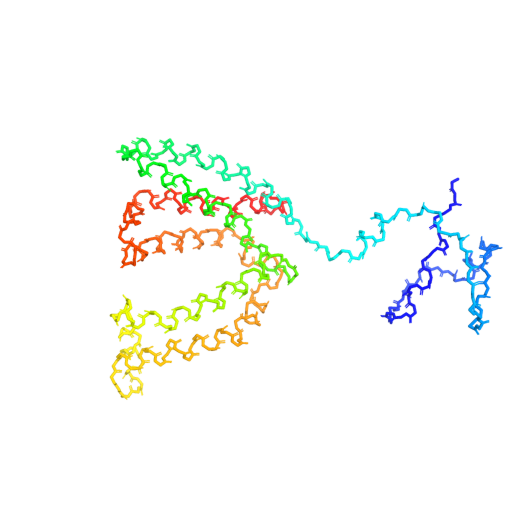.466 10.863 -2.896 1.00 94.62 242 LEU A C 1
ATOM 1814 O O . LEU A 1 242 ? -2.058 10.794 -4.054 1.00 94.62 242 LEU A O 1
ATOM 1818 N N . ALA A 1 243 ? -1.639 10.869 -1.848 1.00 95.31 243 ALA A N 1
ATOM 1819 C CA . ALA A 1 243 ? -0.196 10.694 -1.985 1.00 95.31 243 ALA A CA 1
ATOM 1820 C C . ALA A 1 243 ? 0.161 9.317 -2.574 1.00 95.31 243 ALA A C 1
ATOM 1822 O O . ALA A 1 243 ? 1.029 9.217 -3.437 1.00 95.31 243 ALA A O 1
ATOM 1823 N N . ALA A 1 244 ? -0.548 8.263 -2.162 1.00 93.88 244 ALA A N 1
ATOM 1824 C CA . ALA A 1 244 ? -0.405 6.915 -2.708 1.00 93.88 244 ALA A CA 1
ATOM 1825 C C . ALA A 1 244 ? -0.778 6.851 -4.203 1.00 93.88 244 ALA A C 1
ATOM 1827 O O . ALA A 1 244 ? -0.060 6.269 -5.013 1.00 93.88 244 ALA A O 1
ATOM 1828 N N . VAL A 1 245 ? -1.880 7.501 -4.590 1.00 95.25 245 VAL A N 1
ATOM 1829 C CA . VAL A 1 245 ? -2.298 7.622 -5.997 1.00 95.25 245 VAL A CA 1
ATOM 1830 C C . VAL A 1 245 ? -1.233 8.355 -6.814 1.00 95.25 245 VAL A C 1
ATOM 1832 O O . VAL A 1 245 ? -0.829 7.885 -7.877 1.00 95.25 245 VAL A O 1
ATOM 1835 N N . GLY A 1 246 ? -0.751 9.496 -6.317 1.00 93.88 246 GLY A N 1
ATOM 1836 C CA . GLY A 1 246 ? 0.258 10.287 -7.014 1.00 93.88 246 GLY A CA 1
ATOM 1837 C C . GLY A 1 246 ? 1.609 9.580 -7.137 1.00 93.88 246 GLY A C 1
ATOM 1838 O O . GLY A 1 246 ? 2.286 9.777 -8.140 1.00 93.88 246 GLY A O 1
ATOM 1839 N N . GLY A 1 247 ? 1.969 8.702 -6.195 1.00 93.12 247 GLY A N 1
ATOM 1840 C CA . GLY A 1 247 ? 3.168 7.869 -6.304 1.00 93.12 247 GLY A CA 1
ATOM 1841 C C . GLY A 1 247 ? 3.127 6.978 -7.545 1.00 93.12 247 GLY A C 1
ATOM 1842 O O . GLY A 1 247 ? 4.084 6.964 -8.315 1.00 93.12 247 GLY A O 1
ATOM 1843 N N . ILE A 1 248 ? 1.986 6.330 -7.804 1.00 92.12 248 ILE A N 1
ATOM 1844 C CA . ILE A 1 248 ? 1.773 5.548 -9.032 1.00 92.12 248 ILE A CA 1
ATOM 1845 C C . ILE A 1 248 ? 1.863 6.444 -10.270 1.00 92.12 248 ILE A C 1
ATOM 1847 O O . ILE A 1 248 ? 2.554 6.098 -11.217 1.00 92.12 248 ILE A O 1
ATOM 1851 N N . PHE A 1 249 ? 1.236 7.624 -10.274 1.00 92.94 249 PHE A N 1
ATOM 1852 C CA . PHE A 1 249 ? 1.336 8.541 -11.420 1.00 92.94 249 PHE A CA 1
ATOM 1853 C C . PHE A 1 249 ? 2.770 9.001 -11.705 1.00 92.94 249 PHE A C 1
ATOM 1855 O O . PHE A 1 249 ? 3.150 9.122 -12.866 1.00 92.94 249 PHE A O 1
ATOM 1862 N N . VAL A 1 250 ? 3.578 9.219 -10.667 1.00 92.56 250 VAL A N 1
ATOM 1863 C CA . VAL A 1 250 ? 5.000 9.544 -10.830 1.00 92.56 250 VAL A CA 1
ATOM 1864 C C . VAL A 1 250 ? 5.750 8.392 -11.476 1.00 92.56 250 VAL A C 1
ATOM 1866 O O . VAL A 1 250 ? 6.534 8.639 -12.385 1.00 92.56 250 VAL A O 1
ATOM 1869 N N . HIS A 1 251 ? 5.472 7.153 -11.076 1.00 90.81 251 HIS A N 1
ATOM 1870 C CA . HIS A 1 251 ? 6.024 5.980 -11.746 1.00 90.81 251 HIS A CA 1
ATOM 1871 C C . HIS A 1 251 ? 5.667 5.967 -13.239 1.00 90.81 251 HIS A C 1
ATOM 1873 O O . HIS A 1 251 ? 6.548 5.973 -14.092 1.00 90.81 251 HIS A O 1
ATOM 1879 N N . LEU A 1 252 ? 4.373 6.066 -13.556 1.00 88.56 252 LEU A N 1
ATOM 1880 C CA . LEU A 1 252 ? 3.877 6.056 -14.936 1.00 88.56 252 LEU A CA 1
ATOM 1881 C C . LEU A 1 252 ? 4.469 7.183 -15.801 1.00 88.56 252 LEU A C 1
ATOM 1883 O O . LEU A 1 252 ? 4.659 6.993 -16.999 1.00 88.56 252 LEU A O 1
ATOM 1887 N N . SER A 1 253 ? 4.762 8.342 -15.200 1.00 87.56 253 SER A N 1
ATOM 1888 C CA . SER A 1 253 ? 5.382 9.476 -15.897 1.00 87.56 253 SER A 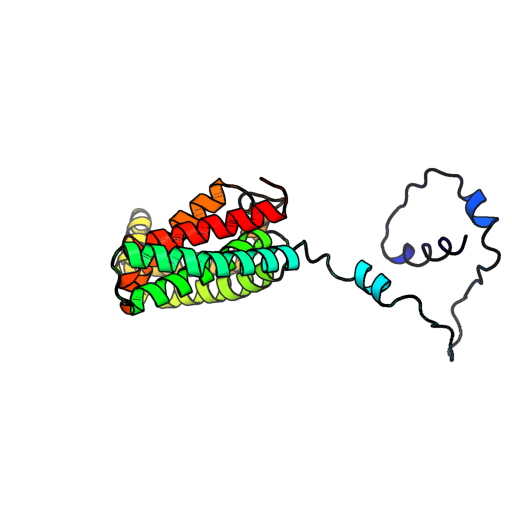CA 1
ATOM 1889 C C . SER A 1 253 ? 6.851 9.250 -16.255 1.00 87.5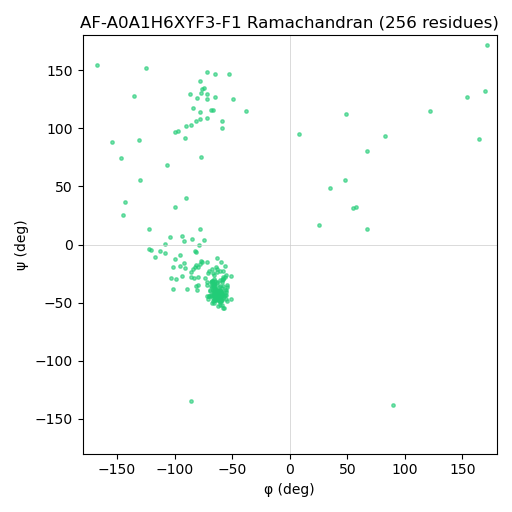6 253 SER A C 1
ATOM 1891 O O . SER A 1 253 ? 7.349 9.884 -17.176 1.00 87.56 253 SER A O 1
ATOM 1893 N N . VAL A 1 254 ? 7.560 8.373 -15.534 1.00 85.62 254 VAL A N 1
ATOM 1894 C CA . VAL A 1 254 ? 8.947 8.021 -15.876 1.00 85.62 254 VAL A CA 1
ATOM 1895 C C . VAL A 1 254 ? 8.990 7.002 -17.018 1.00 85.62 254 VAL A C 1
ATOM 1897 O O . VAL A 1 254 ? 9.935 7.009 -17.801 1.00 85.62 254 VAL A O 1
ATOM 1900 N N . ASP A 1 255 ? 7.951 6.180 -17.153 1.00 80.50 255 ASP A N 1
ATOM 1901 C CA . ASP A 1 255 ? 7.808 5.212 -18.245 1.00 80.50 255 ASP A CA 1
ATOM 1902 C C . ASP A 1 255 ? 7.199 5.792 -19.538 1.00 80.50 255 ASP A C 1
ATOM 1904 O O . ASP A 1 255 ? 6.943 5.038 -20.484 1.00 80.50 255 ASP A O 1
ATOM 1908 N N . ASP A 1 256 ? 6.949 7.107 -19.584 1.00 73.44 256 ASP A N 1
ATOM 1909 C CA . ASP A 1 256 ? 6.268 7.814 -20.681 1.00 73.44 256 ASP A CA 1
ATOM 1910 C C . ASP A 1 256 ? 4.879 7.224 -21.026 1.00 73.44 256 ASP A C 1
ATOM 1912 O O . ASP A 1 256 ? 4.435 7.238 -22.178 1.00 73.44 256 ASP A O 1
ATOM 1916 N N . ILE A 1 257 ? 4.172 6.665 -20.036 1.00 59.59 257 ILE A N 1
ATOM 1917 C CA . ILE A 1 257 ? 2.841 6.054 -20.230 1.00 59.59 257 ILE A CA 1
ATOM 1918 C C . ILE A 1 257 ? 1.725 7.118 -20.242 1.00 59.59 257 ILE A C 1
ATOM 1920 O O . ILE A 1 257 ? 0.622 6.858 -20.732 1.00 59.59 257 ILE A O 1
ATOM 1924 N N . ILE A 1 258 ? 2.011 8.320 -19.738 1.00 51.97 258 ILE A N 1
ATOM 1925 C CA . ILE A 1 258 ? 1.100 9.472 -19.619 1.00 51.97 258 ILE A CA 1
ATOM 1926 C C . ILE A 1 258 ? 1.855 10.789 -19.728 1.00 51.97 258 ILE A C 1
ATOM 1928 O O . ILE A 1 258 ? 3.018 10.838 -19.276 1.00 51.97 258 ILE A O 1
#

Mean predicted aligned error: 16.89 Å

Sequence (258 aa):
MLFGDCILYVAIRRSGVKLRTTGNVHDLFSRCSLCGIISEDSVYHSLVMSTVSTSYVWSVLSPDMGNFDQHLSAGKKYALFVIVISSFTAFQLRAPTDYIILTALVASAYALLTSLVPDIDHQDSIPRQTAGKYASIGIIALILLLPTVAPRFVDGIGRVVGIAISGDPSVLGSGVILIGGVVALLFGGDLFDNSLTHRGFTHSPAFAFFVGIVSYFSLGLLKGFVPQLSFLSGELGVIVALAAVGGIFVHLSVDDII

Foldseek 3Di:
DDDPPDPPPPPPVVPPDDDDDPDDPVVVVVPPPDDDDDDPDDDDDDDDPPDPDPVVVCVVPPPPQPCQVVLLVLLLVLLVVLLVVQLVVCVVVVHDPVLSNVLSVLLSVLLNLLSCVLSLLPPPHPNVVVCLVVVLVVLVCCLVPCCPLPVVVLLVQLVVVCVPDPDRSSVSSSVCSVVVSVCCNVCVVVVSNVQRPDCHPLLDLVVLLVQLVCQLVVLVVCCSVDVVSVSCNPPSVNSSSVSNSVSSVSNNVSVVVD

pLDDT: mean 70.82, std 21.79, range [29.34, 96.31]

Secondary structure (DSSP, 8-state):
---SSSSTTSSGGGTT-----SS-GGGTTTS-TT-----S-------------HHHHHHHHS---TTHHHHHHHHHHHHHHHHHHHHHHHHHTT--HHHHHHHHHHHHHHHHHHTTSGGGGSTT-HHHHHHHHHHHHHHHHHHHHHHHH-HHHHHHHHHHHTTTS-S-HHHHHHHHHHHHHHHHHHHHHHHHHHHHTTT-GGGSHHHHHHHHHHHHHHHHHHTTT-GGGGGGSSHHHHHHHHHHHHHHHHHHHHTT--

Organism: NCBI:txid1073996

InterPro domains:
  IPR007404 YdjM inner membrane [PF04307] (105-255)

Radius of gyration: 27.57 Å; Cα contacts (8 Å, |Δi|>4): 249; chains: 1; bounding box: 75×52×66 Å

Solvent-accessible surface area (backbone atoms only — not comparable to full-atom values): 14568 Å² total; per-residue (Å²): 143,88,88,81,79,89,76,75,70,77,73,50,79,82,69,79,69,82,80,86,74,97,63,72,74,74,69,65,65,81,71,60,96,75,77,77,84,81,72,97,82,81,92,81,87,82,87,85,83,76,84,74,57,68,69,61,59,47,68,74,66,49,75,80,64,72,65,47,71,57,32,52,51,52,16,50,55,47,16,58,51,39,31,55,54,40,30,53,51,32,48,74,70,66,48,56,71,68,55,21,54,51,45,14,53,51,17,17,50,35,10,33,52,33,12,42,52,48,48,40,56,42,91,84,28,68,50,22,59,50,46,57,58,48,48,46,52,47,41,52,49,44,51,69,41,40,59,75,76,37,44,70,59,27,27,50,51,5,49,63,50,40,76,82,45,90,68,59,30,57,59,47,13,46,50,50,44,44,52,51,38,51,48,44,65,75,42,38,66,62,53,50,50,75,67,26,71,70,85,33,60,62,68,36,74,68,38,24,52,49,50,17,51,51,47,37,52,49,42,53,53,41,29,81,78,39,65,88,46,43,72,37,51,64,71,54,20,49,50,29,13,53,29,25,24,49,11,32,52,54,31,37,48,74,70,67,76,103

Nearest PDB structures (foldseek):
  4u9l-assembly1_A  TM=2.449E-01  e=1.381E+00  Thermus thermophilus HB8
  6met-assembly1_B  TM=1.799E-01  e=1.446E+00  Homo sapiens